Protein AF-A0A970KH69-F1 (afdb_monomer)

Secondary structure (DSSP, 8-state):
---B--HHHHHTS-HHHHHHHHHH----TT-EEEEEEEEETTTTEEEEEEEEEEEEEEE-TTT--EEEGGG--S-GGG-SEEEEEEEEHHHHTT-SS-HHHHHHHHHHHHHH-----EEEEGGG-EE--BHHHHHHHHHHTT-TTT--EEEETTTTEEEESTT-B-SS-HHHHHHHHHHHH-

Sequence (182 aa):
MNKYVSIEEINKLDKQQKENLRTLWNPAKYELIIVPVCKDIEQQIYEHRVYVIQDIIVCDKKNKQYCEISNYQGDISNCGEIIFKTFPVECVRLLDDSDDTCLEFNKKIEADGVVPIQYISKKDCLPLLDISLMIELLCDNKCKSDFSLKYSKEGGVCVLDDNTQYSDSLCASLWEMLKSVL

pLDDT: mean 76.1, std 16.39, range [38.75, 95.25]

Mean predicted aligned error: 10.76 Å

Structure (mmCIF, N/CA/C/O backbone):
data_AF-A0A970KH69-F1
#
_entry.id   AF-A0A970KH69-F1
#
loop_
_atom_site.group_PDB
_atom_site.id
_atom_site.type_symbol
_atom_site.label_atom_id
_atom_site.label_alt_id
_atom_site.label_comp_id
_atom_site.label_asym_id
_atom_site.label_entity_id
_atom_site.label_seq_id
_atom_site.pdbx_PDB_ins_code
_atom_site.Cartn_x
_atom_site.Cartn_y
_atom_site.Cartn_z
_atom_site.occupancy
_atom_site.B_iso_or_equiv
_atom_site.auth_seq_id
_atom_site.auth_comp_id
_atom_site.auth_asym_id
_atom_site.auth_atom_id
_atom_site.pdbx_PDB_model_num
ATOM 1 N N . MET A 1 1 ? 20.594 0.712 -6.072 1.00 52.50 1 MET A N 1
ATOM 2 C CA . MET A 1 1 ? 19.410 0.578 -6.947 1.00 52.50 1 MET A CA 1
ATOM 3 C C . MET A 1 1 ? 18.183 0.730 -6.061 1.00 52.50 1 MET A C 1
ATOM 5 O O . MET A 1 1 ? 18.065 -0.027 -5.103 1.00 52.50 1 MET A O 1
ATOM 9 N N . ASN A 1 2 ? 17.356 1.754 -6.283 1.00 61.38 2 ASN A N 1
ATOM 10 C CA . ASN A 1 2 ? 16.207 2.022 -5.412 1.00 61.38 2 ASN A CA 1
ATOM 11 C C . ASN A 1 2 ? 15.147 0.941 -5.628 1.00 61.38 2 ASN A C 1
ATOM 13 O O . ASN A 1 2 ? 14.647 0.787 -6.739 1.00 61.38 2 ASN A O 1
ATOM 17 N N . LYS A 1 3 ? 14.848 0.178 -4.574 1.00 73.25 3 LYS A N 1
ATOM 18 C CA . LYS A 1 3 ? 13.821 -0.873 -4.607 1.00 73.25 3 LYS A CA 1
ATOM 19 C C . LYS A 1 3 ? 12.405 -0.308 -4.480 1.00 73.25 3 LYS A C 1
ATOM 21 O O . LYS A 1 3 ? 11.481 -0.928 -4.982 1.00 73.25 3 LYS A O 1
ATOM 26 N N . TYR A 1 4 ? 12.279 0.864 -3.855 1.00 81.94 4 TYR A N 1
ATOM 27 C CA . TYR A 1 4 ? 11.013 1.519 -3.545 1.00 81.94 4 TYR A CA 1
ATOM 28 C C . TYR A 1 4 ? 10.966 2.940 -4.107 1.00 81.94 4 TYR A C 1
ATOM 30 O O . TYR A 1 4 ? 12.004 3.609 -4.190 1.00 81.94 4 TYR A O 1
ATOM 38 N N . VAL A 1 5 ? 9.764 3.410 -4.430 1.00 85.50 5 VAL A N 1
ATOM 39 C CA . VAL A 1 5 ? 9.467 4.835 -4.629 1.00 85.50 5 VAL A CA 1
ATOM 40 C C . VAL A 1 5 ? 9.604 5.548 -3.281 1.00 85.50 5 VAL A C 1
ATOM 42 O O . VAL A 1 5 ? 9.206 5.015 -2.244 1.00 85.50 5 VAL A O 1
ATOM 45 N N . SER A 1 6 ? 10.204 6.741 -3.262 1.00 85.62 6 SER A N 1
ATOM 46 C CA . SER A 1 6 ? 10.374 7.472 -2.004 1.00 85.62 6 SER A CA 1
ATOM 47 C C . SER A 1 6 ? 9.022 7.938 -1.452 1.00 85.62 6 SER A C 1
ATOM 49 O O . SER A 1 6 ? 8.093 8.255 -2.195 1.00 85.62 6 SER A O 1
ATOM 51 N N . ILE A 1 7 ? 8.925 8.027 -0.124 1.00 86.56 7 ILE A N 1
ATOM 52 C CA . ILE A 1 7 ? 7.728 8.538 0.560 1.00 86.56 7 ILE A CA 1
ATOM 53 C C . ILE A 1 7 ? 7.391 9.955 0.068 1.00 86.56 7 ILE A C 1
ATOM 55 O O . ILE A 1 7 ? 6.228 10.291 -0.120 1.00 86.56 7 ILE A O 1
ATOM 59 N N . GLU A 1 8 ? 8.412 10.774 -0.190 1.00 86.88 8 GLU A N 1
ATOM 60 C CA . GLU A 1 8 ? 8.255 12.127 -0.727 1.00 86.88 8 GLU A CA 1
ATOM 61 C C . GLU A 1 8 ? 7.580 12.137 -2.103 1.00 86.88 8 GLU A C 1
ATOM 63 O O . GLU A 1 8 ? 6.691 12.952 -2.333 1.00 86.88 8 GLU A O 1
ATOM 68 N N . GLU A 1 9 ? 7.954 11.222 -3.000 1.00 88.06 9 GLU A N 1
ATOM 69 C CA . GLU A 1 9 ? 7.335 11.098 -4.324 1.00 88.06 9 GLU A CA 1
ATOM 70 C C . GLU A 1 9 ? 5.877 10.639 -4.229 1.00 88.06 9 GLU A C 1
ATOM 72 O O . GLU A 1 9 ? 5.006 11.221 -4.874 1.00 88.06 9 GLU A O 1
ATOM 77 N N . ILE A 1 10 ? 5.575 9.669 -3.362 1.00 87.25 10 ILE A N 1
ATOM 78 C CA . ILE A 1 10 ? 4.191 9.229 -3.119 1.00 87.25 10 ILE A CA 1
ATOM 79 C C . ILE A 1 10 ? 3.358 10.369 -2.509 1.00 87.25 10 ILE A C 1
ATOM 81 O O . ILE A 1 10 ? 2.184 10.550 -2.839 1.00 87.25 10 ILE A O 1
ATOM 85 N N . ASN A 1 11 ? 3.961 11.199 -1.659 1.00 86.69 11 ASN A N 1
ATOM 86 C CA . ASN A 1 11 ? 3.280 12.329 -1.034 1.00 86.69 11 ASN A CA 1
ATOM 87 C C . ASN A 1 11 ? 2.947 13.459 -2.008 1.00 86.69 11 ASN A C 1
ATOM 89 O O . ASN A 1 11 ? 1.941 14.140 -1.783 1.00 86.69 11 ASN A O 1
ATOM 93 N N . LYS A 1 12 ? 3.739 13.628 -3.076 1.00 91.75 12 LYS A N 1
ATOM 94 C CA . LYS A 1 12 ? 3.479 14.591 -4.159 1.00 91.75 12 LYS A CA 1
ATOM 95 C C . LYS A 1 12 ? 2.237 14.252 -4.983 1.00 91.75 12 LYS A C 1
ATOM 97 O O . LYS A 1 12 ? 1.744 15.142 -5.670 1.00 91.75 12 LYS A O 1
ATOM 102 N N . LEU A 1 13 ? 1.724 13.019 -4.903 1.00 92.19 13 LEU A N 1
ATOM 103 C CA . LEU A 1 13 ? 0.453 12.669 -5.531 1.00 92.19 13 LEU A CA 1
ATOM 104 C C . LEU A 1 13 ? -0.675 13.563 -5.005 1.00 92.19 13 LEU A C 1
ATOM 106 O O . LEU A 1 13 ? -0.800 13.807 -3.794 1.00 92.19 13 LEU A O 1
ATOM 110 N N . ASP A 1 14 ? -1.530 14.010 -5.917 1.00 93.75 14 ASP A N 1
ATOM 111 C CA . ASP A 1 14 ? -2.729 14.749 -5.553 1.00 93.75 14 ASP A CA 1
ATOM 112 C C . ASP A 1 14 ? -3.791 13.836 -4.907 1.00 93.75 14 ASP A C 1
ATOM 114 O O . ASP A 1 14 ? -3.621 12.623 -4.746 1.00 93.75 14 ASP A O 1
ATOM 118 N N . LYS A 1 15 ? -4.908 14.431 -4.475 1.00 92.56 15 LYS A N 1
ATOM 119 C CA . LYS A 1 15 ? -5.981 13.685 -3.809 1.00 92.56 15 LYS A CA 1
ATOM 120 C C . LYS A 1 15 ? -6.602 12.621 -4.722 1.00 92.56 15 LYS A C 1
ATOM 122 O O . LYS A 1 15 ? -6.895 11.532 -4.241 1.00 92.56 15 LYS A O 1
ATOM 127 N N . GLN A 1 16 ? -6.805 12.923 -6.002 1.00 93.69 16 GLN A N 1
ATOM 128 C CA . GLN A 1 16 ? -7.425 12.000 -6.950 1.00 93.69 16 GLN A CA 1
ATOM 129 C C . GLN A 1 16 ? -6.497 10.820 -7.240 1.00 93.69 16 GLN A C 1
ATOM 131 O O . GLN A 1 16 ? -6.934 9.676 -7.158 1.00 93.69 16 GLN A O 1
ATOM 136 N N . GLN A 1 17 ? -5.215 11.089 -7.478 1.00 93.94 17 GLN A N 1
ATOM 137 C CA . GLN A 1 17 ? -4.198 10.064 -7.706 1.00 93.94 17 GLN A CA 1
ATOM 138 C C . GLN A 1 17 ? -4.047 9.135 -6.497 1.00 93.94 17 GLN A C 1
ATOM 140 O O . GLN A 1 17 ? -3.907 7.925 -6.656 1.00 93.94 17 GLN A O 1
ATOM 145 N N . LYS A 1 18 ? -4.125 9.673 -5.271 1.00 94.56 18 LYS A N 1
ATOM 146 C CA . LYS A 1 18 ? -4.109 8.868 -4.037 1.00 94.56 18 LYS A CA 1
ATOM 147 C C . LYS A 1 18 ? -5.333 7.960 -3.923 1.00 94.56 18 LYS A C 1
ATOM 149 O O . LYS A 1 18 ? -5.184 6.792 -3.574 1.00 94.56 18 LYS A O 1
ATOM 154 N N . GLU A 1 19 ? -6.530 8.462 -4.227 1.00 92.94 19 GLU A N 1
ATOM 155 C CA . GLU A 1 19 ? -7.746 7.633 -4.226 1.00 92.94 19 GLU A CA 1
ATOM 156 C C . GLU A 1 19 ? -7.716 6.563 -5.322 1.00 92.94 19 GLU A C 1
ATOM 158 O O . GLU A 1 19 ? -8.084 5.409 -5.077 1.00 92.94 19 GLU A O 1
ATOM 163 N N . ASN A 1 20 ? -7.221 6.912 -6.510 1.00 92.12 20 ASN A N 1
ATOM 164 C CA . ASN A 1 20 ? -7.042 5.965 -7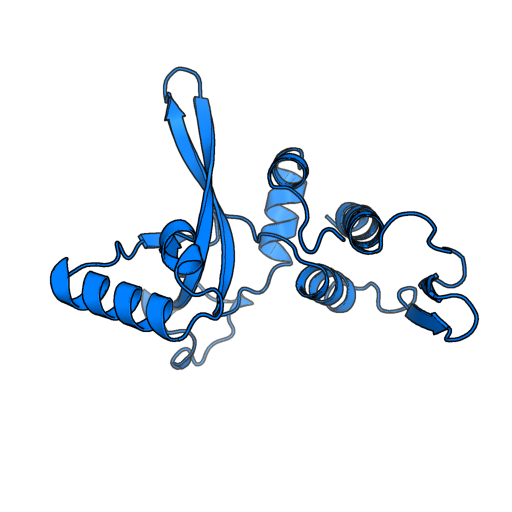.603 1.00 92.12 20 ASN A CA 1
ATOM 165 C C . ASN A 1 20 ? -6.035 4.883 -7.198 1.00 92.12 20 ASN A C 1
ATOM 167 O O . ASN A 1 20 ? -6.367 3.703 -7.268 1.00 92.12 20 ASN A O 1
ATOM 171 N N . LEU A 1 21 ? -4.888 5.248 -6.618 1.00 93.62 21 LEU A N 1
ATOM 172 C CA . LEU A 1 21 ? -3.899 4.286 -6.123 1.00 93.62 21 LEU A CA 1
ATOM 173 C C . LEU A 1 21 ? -4.496 3.318 -5.090 1.00 93.62 21 LEU A C 1
ATOM 175 O O . LEU A 1 21 ? -4.298 2.109 -5.195 1.00 93.62 21 LEU A O 1
ATOM 179 N N . ARG A 1 22 ? -5.285 3.810 -4.125 1.00 92.38 22 ARG A N 1
ATOM 180 C CA . ARG A 1 22 ? -5.982 2.946 -3.149 1.00 92.38 22 ARG A CA 1
ATOM 181 C C . ARG A 1 22 ? -7.010 2.024 -3.790 1.00 92.38 22 ARG A C 1
ATOM 183 O O . ARG A 1 22 ? -7.274 0.948 -3.254 1.00 92.38 22 ARG A O 1
ATOM 190 N N . THR A 1 23 ? -7.632 2.460 -4.878 1.00 89.69 23 THR A N 1
ATOM 191 C CA . THR A 1 23 ? -8.646 1.680 -5.592 1.00 89.69 23 THR A CA 1
ATOM 192 C C . THR A 1 23 ? -8.001 0.554 -6.390 1.00 89.69 23 THR A C 1
ATOM 194 O O . THR A 1 23 ? -8.486 -0.572 -6.328 1.00 89.69 23 THR A O 1
ATOM 197 N N . LEU A 1 24 ? -6.895 0.843 -7.082 1.00 89.12 24 LEU A N 1
ATOM 198 C CA . LEU A 1 24 ? -6.153 -0.133 -7.886 1.00 89.12 24 LEU A CA 1
ATOM 199 C C . LEU A 1 24 ? -5.377 -1.134 -7.017 1.00 89.12 24 LEU A C 1
ATOM 201 O O . LEU A 1 24 ? -5.190 -2.276 -7.419 1.00 89.12 24 LEU A O 1
ATOM 205 N N . TRP A 1 25 ? -4.933 -0.719 -5.828 1.00 91.75 25 TRP A N 1
ATOM 206 C CA . TRP A 1 25 ? -4.146 -1.558 -4.927 1.00 91.75 25 TRP A CA 1
ATOM 207 C C . TRP A 1 25 ? -4.972 -2.653 -4.248 1.00 91.75 25 TRP A C 1
ATOM 209 O O . TRP A 1 25 ? -5.924 -2.379 -3.503 1.00 91.75 25 TRP A O 1
ATOM 219 N N . ASN A 1 26 ? -4.547 -3.897 -4.462 1.00 89.62 26 ASN A N 1
ATOM 220 C CA . ASN A 1 26 ? -5.028 -5.079 -3.766 1.00 89.62 26 ASN A CA 1
ATOM 221 C C . ASN A 1 26 ? -4.030 -5.471 -2.654 1.00 89.62 26 ASN A C 1
ATOM 223 O O . ASN A 1 26 ? -2.973 -6.001 -2.970 1.00 89.62 26 ASN A O 1
ATOM 227 N N . PRO A 1 27 ? -4.317 -5.181 -1.371 1.00 90.75 27 PRO A N 1
ATOM 228 C CA . PRO A 1 27 ? -3.353 -5.359 -0.288 1.00 90.75 27 PRO A CA 1
ATOM 229 C C . PRO A 1 27 ? -3.043 -6.831 0.004 1.00 90.75 27 PRO A C 1
ATOM 231 O O . PRO A 1 27 ? -3.952 -7.666 0.043 1.00 90.75 27 PRO A O 1
ATOM 234 N N . ALA A 1 28 ? -1.785 -7.118 0.333 1.00 87.81 28 ALA A N 1
ATOM 235 C CA . ALA A 1 28 ? -1.310 -8.437 0.749 1.00 87.81 28 ALA A CA 1
ATOM 236 C C . ALA A 1 28 ? -0.582 -8.411 2.107 1.00 87.81 28 ALA A C 1
ATOM 238 O O . ALA A 1 28 ? -0.171 -7.368 2.621 1.00 87.81 28 ALA A O 1
ATOM 239 N N . LYS A 1 29 ? -0.438 -9.589 2.730 1.00 87.69 29 LYS A N 1
ATOM 240 C CA . LYS A 1 29 ? 0.355 -9.727 3.963 1.00 87.69 29 LYS A CA 1
ATOM 241 C C . LYS A 1 29 ? 1.823 -9.407 3.674 1.00 87.69 29 LYS A C 1
ATOM 243 O O . LYS A 1 29 ? 2.335 -9.734 2.610 1.00 87.69 29 LYS A O 1
ATOM 248 N N . TYR A 1 30 ? 2.487 -8.823 4.662 1.00 85.19 30 TYR A N 1
ATOM 249 C CA . TYR A 1 30 ? 3.887 -8.396 4.651 1.00 85.19 30 TYR A CA 1
ATOM 250 C C . TYR A 1 30 ? 4.219 -7.232 3.712 1.00 85.19 30 TYR A C 1
ATOM 252 O O . TYR A 1 30 ? 5.379 -6.831 3.632 1.00 85.19 30 TYR A O 1
ATOM 260 N N . GLU A 1 31 ? 3.219 -6.631 3.067 1.00 89.19 31 GLU A N 1
ATOM 261 C CA . GLU A 1 31 ? 3.416 -5.390 2.326 1.00 89.19 31 GLU A CA 1
ATOM 262 C C . GLU A 1 31 ? 3.686 -4.210 3.261 1.00 89.19 31 GLU A C 1
ATOM 264 O O . GLU A 1 31 ? 3.209 -4.147 4.402 1.00 89.19 31 GLU A O 1
ATOM 269 N N . LEU A 1 32 ? 4.452 -3.252 2.742 1.00 90.44 32 LEU A N 1
ATOM 270 C CA . LEU A 1 32 ? 4.761 -2.004 3.418 1.00 90.44 32 LEU A CA 1
ATOM 271 C C . LEU A 1 32 ? 3.719 -0.946 3.064 1.00 90.44 32 LEU A C 1
ATOM 273 O O . LEU A 1 32 ? 3.398 -0.737 1.896 1.00 90.44 32 LEU A O 1
ATOM 277 N N . ILE A 1 33 ? 3.236 -0.230 4.074 1.00 93.31 33 ILE A N 1
ATOM 278 C CA . ILE A 1 33 ? 2.280 0.865 3.911 1.00 93.31 33 ILE A CA 1
ATOM 279 C C . ILE A 1 33 ? 2.809 2.143 4.541 1.00 93.31 33 ILE A C 1
ATOM 281 O O . ILE A 1 33 ? 3.528 2.117 5.540 1.00 93.31 33 ILE A O 1
ATOM 285 N N . ILE A 1 34 ? 2.406 3.266 3.968 1.00 92.56 34 ILE A N 1
ATOM 286 C CA . ILE A 1 34 ? 2.698 4.613 4.434 1.00 92.56 34 ILE A CA 1
ATOM 287 C C . ILE A 1 34 ? 1.432 5.175 5.067 1.00 92.56 34 ILE A C 1
ATOM 289 O O . ILE A 1 34 ? 0.358 5.164 4.460 1.00 92.56 34 ILE A O 1
ATOM 293 N N . VAL A 1 35 ? 1.574 5.691 6.281 1.00 93.06 35 VAL A N 1
ATOM 294 C CA . VAL A 1 35 ? 0.466 6.200 7.087 1.00 93.06 35 VAL A CA 1
ATOM 295 C C . VAL A 1 35 ? 0.788 7.635 7.504 1.00 93.06 35 VAL A C 1
ATOM 297 O O . VAL A 1 35 ? 1.835 7.858 8.123 1.00 93.06 35 VAL A O 1
ATOM 300 N N . PRO A 1 36 ? -0.065 8.620 7.174 1.00 90.31 36 PRO A N 1
ATOM 301 C CA . PRO A 1 36 ? 0.073 9.980 7.665 1.00 90.31 36 PRO A CA 1
ATOM 302 C C . PRO A 1 36 ? -0.318 10.034 9.148 1.00 90.31 36 PRO A C 1
ATOM 304 O O . PRO A 1 36 ? -1.448 9.751 9.535 1.00 90.31 36 PRO A O 1
ATOM 307 N N . VAL A 1 37 ? 0.628 10.430 9.986 1.00 88.38 37 VAL A N 1
ATOM 308 C CA . VAL A 1 37 ? 0.475 10.638 11.422 1.00 88.38 37 VAL A CA 1
ATOM 309 C C . VAL A 1 37 ? 0.477 12.136 11.683 1.00 88.38 37 VAL A C 1
ATOM 311 O O . VAL A 1 37 ? 1.425 12.843 11.336 1.00 88.38 37 VAL A O 1
ATOM 314 N N . CYS A 1 38 ? -0.601 12.638 12.282 1.00 87.56 38 CYS A N 1
ATOM 315 C CA . CYS A 1 3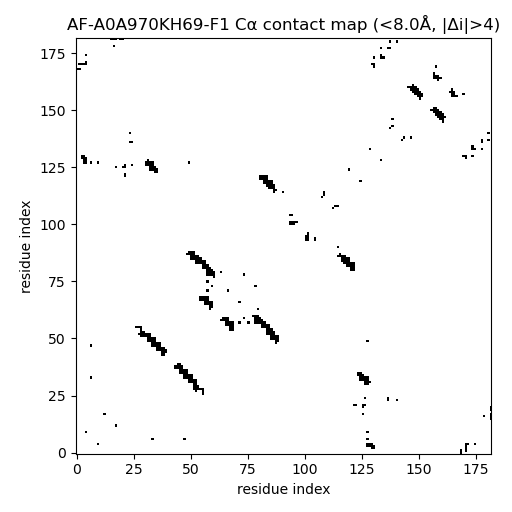8 ? -0.705 14.050 12.624 1.00 87.56 38 CYS A CA 1
ATOM 316 C C . CYS A 1 38 ? 0.371 14.419 13.652 1.00 87.56 38 CYS A C 1
ATOM 318 O O . CYS A 1 38 ? 0.398 13.869 14.753 1.00 87.56 38 CYS A O 1
ATOM 320 N N . LYS A 1 39 ? 1.243 15.361 13.288 1.00 87.69 39 LYS A N 1
ATOM 321 C CA . LYS A 1 39 ? 2.274 15.914 14.171 1.00 87.69 39 LYS A CA 1
ATOM 322 C C . LYS A 1 39 ? 1.805 17.210 14.821 1.00 87.69 39 LYS A C 1
ATOM 324 O O . LYS A 1 39 ? 2.047 17.415 16.004 1.00 87.69 39 LYS A O 1
ATOM 329 N N . ASP A 1 40 ? 1.125 18.053 14.048 1.00 83.94 40 ASP A N 1
ATOM 330 C CA . ASP A 1 40 ? 0.561 19.320 14.506 1.00 83.94 40 ASP A CA 1
ATOM 331 C C . ASP A 1 40 ? -0.810 19.530 13.854 1.00 83.94 40 ASP A C 1
ATOM 333 O O . ASP A 1 40 ? -0.924 19.623 12.629 1.00 83.94 40 ASP A O 1
ATOM 337 N N . ILE A 1 41 ? -1.850 19.572 14.687 1.00 85.56 41 ILE A N 1
ATOM 338 C CA . ILE A 1 41 ? -3.240 19.727 14.245 1.00 85.56 41 ILE A CA 1
ATOM 339 C C . ILE A 1 41 ? -3.495 21.156 13.751 1.00 85.56 41 ILE A C 1
ATOM 341 O O . ILE A 1 41 ? -4.214 21.339 12.769 1.00 85.56 41 ILE A O 1
ATOM 345 N N . GLU A 1 42 ? -2.915 22.165 14.406 1.00 85.94 42 GLU A N 1
ATOM 346 C CA . GLU A 1 42 ? -3.168 23.579 14.106 1.00 85.94 42 GLU A CA 1
ATOM 347 C C . GLU A 1 42 ? -2.565 23.964 12.758 1.00 85.94 42 GLU A C 1
ATOM 349 O O . GLU A 1 42 ? -3.196 24.652 11.955 1.00 85.94 42 GLU A O 1
ATOM 354 N N . GLN A 1 43 ? -1.362 23.463 12.484 1.00 83.94 43 GLN A N 1
ATOM 355 C CA . GLN A 1 43 ? -0.648 23.716 11.232 1.00 83.94 43 GLN A CA 1
ATOM 356 C C . GLN A 1 43 ? -0.950 22.674 10.146 1.00 83.94 43 GLN A C 1
ATOM 358 O O . GLN A 1 43 ? -0.438 22.789 9.034 1.00 83.94 43 GLN A O 1
ATOM 363 N N . GLN A 1 44 ? -1.771 21.661 10.456 1.00 81.50 44 GLN A N 1
ATOM 364 C CA . GLN A 1 44 ? -2.072 20.519 9.583 1.00 81.50 44 GLN A CA 1
ATOM 365 C C . GLN A 1 44 ? -0.805 19.825 9.057 1.00 81.50 44 GLN A C 1
ATOM 367 O O . GLN A 1 44 ? -0.711 19.452 7.885 1.00 81.50 44 GLN A O 1
ATOM 372 N N . ILE A 1 45 ? 0.189 19.655 9.932 1.00 83.88 45 ILE A N 1
ATOM 373 C CA . ILE A 1 45 ? 1.457 19.009 9.593 1.00 83.88 45 ILE A CA 1
ATOM 374 C C . ILE A 1 45 ? 1.348 17.519 9.893 1.00 83.88 45 ILE A C 1
ATOM 376 O O . ILE A 1 45 ? 1.125 17.108 11.035 1.00 83.88 45 ILE A O 1
ATOM 380 N N . TYR A 1 46 ? 1.581 16.711 8.861 1.00 85.69 46 TYR A N 1
ATOM 381 C CA . TYR A 1 46 ? 1.577 15.255 8.939 1.00 85.69 46 TYR A CA 1
ATOM 382 C C . TYR A 1 46 ? 2.977 14.701 8.671 1.00 85.69 46 TYR A C 1
ATOM 384 O O . TYR A 1 46 ? 3.629 15.048 7.685 1.00 85.69 46 TYR A O 1
ATOM 392 N N . GLU A 1 47 ? 3.429 13.812 9.548 1.00 88.62 47 GLU A N 1
ATOM 393 C CA . GLU A 1 47 ? 4.599 12.963 9.338 1.00 88.62 47 GLU A CA 1
ATOM 394 C C . GLU A 1 47 ? 4.145 11.634 8.732 1.00 88.62 47 GLU A C 1
ATOM 396 O O . GLU A 1 47 ? 3.097 11.119 9.094 1.00 88.62 47 GLU A O 1
ATOM 401 N N . HIS A 1 48 ? 4.919 11.052 7.821 1.00 87.75 48 HIS A N 1
ATOM 402 C CA . HIS A 1 48 ? 4.563 9.773 7.207 1.00 87.75 48 HIS A CA 1
ATOM 403 C C . HIS A 1 48 ? 5.400 8.657 7.822 1.00 87.75 48 HIS A C 1
ATOM 405 O O . HIS A 1 48 ? 6.629 8.703 7.773 1.00 87.75 48 HIS A O 1
ATOM 411 N N . ARG A 1 49 ? 4.734 7.654 8.397 1.00 89.06 49 ARG A N 1
ATOM 412 C CA . ARG A 1 49 ? 5.374 6.489 9.021 1.00 89.06 49 ARG A CA 1
ATOM 413 C C . ARG A 1 49 ? 5.108 5.228 8.220 1.00 89.06 49 ARG A C 1
ATOM 415 O O . ARG A 1 49 ? 4.075 5.121 7.561 1.00 89.06 49 ARG A O 1
ATOM 422 N N . VAL A 1 50 ? 6.044 4.283 8.289 1.00 89.38 50 VAL A N 1
ATOM 423 C CA . VAL A 1 50 ? 5.963 3.024 7.543 1.00 89.38 50 VAL A CA 1
ATOM 424 C C . VAL A 1 50 ? 5.607 1.874 8.476 1.00 89.38 50 VAL A C 1
ATOM 426 O O . VAL A 1 50 ? 6.210 1.703 9.539 1.00 89.38 50 VAL A O 1
ATOM 429 N N . TYR A 1 51 ? 4.645 1.070 8.044 1.00 90.25 51 TYR A N 1
ATOM 430 C CA . TYR A 1 51 ? 4.162 -0.106 8.753 1.00 90.25 51 TYR A CA 1
ATOM 431 C C . TYR A 1 51 ? 4.178 -1.326 7.840 1.00 90.25 51 TYR A C 1
ATOM 433 O O . TYR A 1 51 ? 4.106 -1.189 6.622 1.00 90.25 51 TYR A O 1
ATOM 441 N N . VAL A 1 52 ? 4.238 -2.512 8.438 1.00 89.19 52 VAL A N 1
ATOM 442 C CA . VAL A 1 52 ? 4.090 -3.799 7.750 1.00 89.19 52 VAL A CA 1
ATOM 443 C C . VAL A 1 52 ? 2.705 -4.360 8.030 1.00 89.19 52 VAL A C 1
ATOM 445 O O . VAL A 1 52 ? 2.273 -4.376 9.187 1.00 89.19 52 VAL A O 1
ATOM 448 N N . ILE A 1 53 ? 2.015 -4.838 6.997 1.00 89.81 53 ILE A N 1
ATOM 449 C CA . ILE A 1 53 ? 0.741 -5.548 7.144 1.00 89.81 53 ILE A CA 1
ATOM 450 C C . ILE A 1 53 ? 1.010 -6.947 7.709 1.00 89.81 53 ILE A C 1
ATOM 452 O O . ILE A 1 53 ? 1.589 -7.795 7.041 1.00 89.81 53 ILE A O 1
ATOM 456 N N . GLN A 1 54 ? 0.557 -7.222 8.928 1.00 88.06 54 GLN A N 1
ATOM 457 C CA . GLN A 1 54 ? 0.589 -8.566 9.511 1.00 88.06 54 GLN A CA 1
ATOM 458 C C . GLN A 1 54 ? -0.619 -9.387 9.058 1.00 88.06 54 GLN A C 1
ATOM 460 O O . GLN A 1 54 ? -0.501 -10.560 8.703 1.00 88.06 54 GLN A O 1
ATOM 465 N N . ASP A 1 55 ? -1.800 -8.774 9.121 1.00 89.56 55 ASP A N 1
ATOM 466 C CA . ASP A 1 55 ? -3.044 -9.409 8.715 1.00 89.56 55 ASP A CA 1
ATOM 467 C C . ASP A 1 55 ? -4.030 -8.403 8.133 1.00 89.56 55 ASP A C 1
ATOM 469 O O . ASP A 1 55 ? -3.960 -7.202 8.408 1.00 89.56 55 ASP A O 1
ATOM 473 N N . ILE A 1 56 ? -4.967 -8.919 7.349 1.00 91.69 56 ILE A N 1
ATOM 474 C CA . ILE A 1 56 ? -6.012 -8.143 6.697 1.00 91.69 56 ILE A CA 1
ATOM 475 C C . ILE A 1 56 ? -7.344 -8.603 7.271 1.00 91.69 56 ILE A C 1
ATOM 477 O O . ILE A 1 56 ? -7.703 -9.778 7.203 1.00 91.69 56 ILE A O 1
ATOM 481 N N . ILE A 1 57 ? -8.074 -7.656 7.842 1.00 91.38 57 ILE A N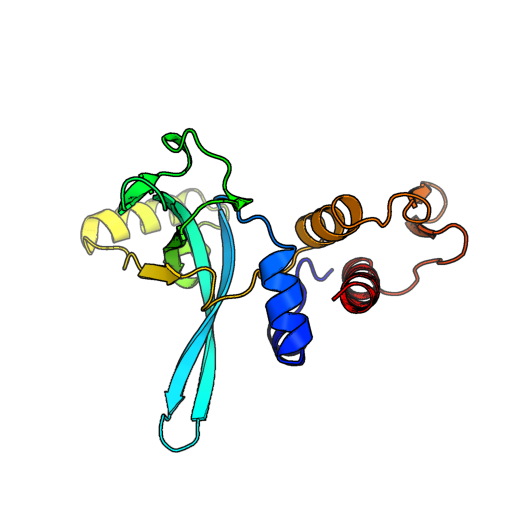 1
ATOM 482 C CA . ILE A 1 57 ? -9.376 -7.861 8.456 1.00 91.38 57 ILE A CA 1
ATOM 483 C C . ILE A 1 57 ? -10.411 -7.201 7.558 1.00 91.38 57 ILE A C 1
ATOM 485 O O . ILE A 1 57 ? -10.316 -6.020 7.222 1.00 91.38 57 ILE A O 1
ATOM 489 N N . VAL A 1 58 ? -11.412 -7.978 7.175 1.00 90.00 58 VAL A N 1
ATOM 490 C CA . VAL A 1 58 ? -12.457 -7.571 6.247 1.00 90.00 58 VAL A CA 1
ATOM 491 C C . VAL A 1 58 ? -13.785 -7.517 6.989 1.00 90.00 58 VAL A C 1
ATOM 493 O O . VAL A 1 58 ? -14.162 -8.460 7.687 1.00 90.00 58 VAL A O 1
ATOM 496 N N . CYS A 1 59 ? -14.506 -6.408 6.833 1.00 85.94 59 CYS A N 1
ATOM 497 C CA . CYS A 1 59 ? -15.878 -6.268 7.305 1.00 85.94 59 CYS A CA 1
ATOM 498 C C . CYS A 1 59 ? -16.851 -6.706 6.208 1.00 85.94 59 CYS A C 1
ATOM 500 O O . CYS A 1 59 ? -16.927 -6.082 5.145 1.00 85.94 59 CYS A O 1
ATOM 502 N N . ASP A 1 60 ? -17.625 -7.759 6.455 1.00 78.75 60 ASP A N 1
ATOM 503 C CA . ASP A 1 60 ? -18.696 -8.181 5.553 1.00 78.75 60 ASP A CA 1
ATOM 504 C C . ASP A 1 60 ? -19.843 -7.157 5.581 1.00 78.75 60 ASP A C 1
ATOM 506 O O . ASP A 1 60 ? -20.446 -6.917 6.628 1.00 78.75 60 ASP A O 1
ATOM 510 N N . LYS A 1 61 ? -20.208 -6.579 4.426 1.00 75.44 61 LYS A N 1
ATOM 511 C CA . LYS A 1 61 ? -21.342 -5.639 4.328 1.00 75.44 61 LYS A CA 1
ATOM 512 C C . LYS A 1 61 ? -22.671 -6.260 4.758 1.00 75.44 61 LYS A C 1
ATOM 514 O O . LYS A 1 61 ? -23.517 -5.551 5.301 1.00 75.44 61 LYS A O 1
ATOM 519 N N . LYS A 1 62 ? -22.883 -7.547 4.471 1.00 75.06 62 LYS A N 1
ATOM 520 C CA . LYS A 1 62 ? -24.159 -8.239 4.704 1.00 75.06 62 LYS A CA 1
ATOM 521 C C . LYS A 1 62 ? -24.342 -8.562 6.178 1.00 75.06 62 LYS A C 1
ATOM 523 O O . LYS A 1 62 ? -25.395 -8.279 6.739 1.00 75.06 62 LYS A O 1
ATOM 528 N N . ASN A 1 63 ? -23.299 -9.109 6.796 1.00 72.81 63 ASN A N 1
ATOM 529 C CA . ASN A 1 63 ? -23.349 -9.586 8.175 1.00 72.81 63 ASN A CA 1
ATOM 530 C C . ASN A 1 63 ? -22.812 -8.568 9.195 1.00 72.81 63 ASN A C 1
ATOM 532 O O . ASN A 1 63 ? -23.000 -8.765 10.392 1.00 72.81 63 ASN A O 1
ATOM 536 N N . LYS A 1 64 ? -22.170 -7.480 8.738 1.00 77.44 64 LYS A N 1
ATOM 537 C CA . LYS A 1 64 ? -21.484 -6.465 9.564 1.00 77.44 64 LYS A CA 1
ATOM 538 C C . LYS A 1 64 ? -20.500 -7.077 10.567 1.00 77.44 64 LYS A C 1
ATOM 540 O O . LYS A 1 64 ? -20.335 -6.571 11.674 1.00 77.44 64 LYS A O 1
ATOM 545 N N . GLN A 1 65 ? -19.878 -8.188 10.184 1.00 80.75 65 GLN A N 1
ATOM 546 C CA . GLN A 1 65 ? -18.907 -8.907 10.999 1.00 80.75 65 GLN A CA 1
ATOM 547 C C . GLN A 1 65 ? -17.514 -8.746 10.409 1.00 80.75 65 GLN A C 1
ATOM 549 O O . GLN A 1 65 ? -17.339 -8.774 9.190 1.00 80.75 65 GLN A O 1
ATOM 554 N N . TYR A 1 66 ? -16.541 -8.593 11.301 1.00 83.38 66 TYR A N 1
ATOM 555 C CA . TYR A 1 66 ? -15.128 -8.575 10.961 1.00 83.38 66 TYR A CA 1
ATOM 556 C C . TYR A 1 66 ? -14.582 -9.995 10.998 1.00 83.38 66 TYR A C 1
ATOM 558 O O . TYR A 1 66 ? -14.809 -10.730 11.959 1.00 83.38 66 TYR A O 1
ATOM 566 N N . CYS A 1 67 ? -13.840 -10.367 9.966 1.00 80.88 67 CYS A N 1
ATOM 567 C CA . CYS A 1 67 ? -13.115 -11.627 9.916 1.00 80.88 67 CYS A CA 1
ATOM 568 C C . CYS A 1 67 ? -11.762 -11.422 9.238 1.00 80.88 67 CYS A C 1
ATOM 570 O O . CYS A 1 67 ? -11.577 -10.481 8.466 1.00 80.88 67 CYS A O 1
ATOM 572 N N . GLU A 1 68 ? -10.804 -12.290 9.547 1.00 83.12 68 GLU A N 1
ATOM 573 C CA . GLU A 1 68 ? -9.551 -12.349 8.795 1.00 83.12 68 GLU A CA 1
ATOM 574 C C . GLU A 1 68 ? -9.840 -12.705 7.334 1.00 83.12 68 GLU A C 1
ATOM 576 O O . GLU A 1 68 ? -10.737 -13.501 7.047 1.00 83.12 68 GLU A O 1
ATOM 581 N N . ILE A 1 69 ? -9.058 -12.146 6.411 1.00 82.00 69 ILE A N 1
ATOM 582 C CA . ILE A 1 69 ? -9.203 -12.363 4.966 1.00 82.00 69 ILE A CA 1
ATOM 583 C C . ILE A 1 69 ? -9.181 -13.851 4.585 1.00 82.00 69 ILE A C 1
ATOM 585 O O . ILE A 1 69 ? -9.892 -14.262 3.676 1.00 82.00 69 ILE A O 1
ATOM 589 N N . SER A 1 70 ? -8.430 -14.671 5.327 1.00 79.75 70 SER A N 1
ATOM 590 C CA . SER A 1 70 ? -8.362 -16.133 5.185 1.00 79.75 70 SER A CA 1
ATOM 591 C C . SER A 1 70 ? -9.708 -16.831 5.411 1.00 79.75 70 SER A C 1
ATOM 593 O O . SER A 1 70 ? -9.955 -17.891 4.843 1.00 79.75 70 SER A O 1
ATOM 595 N N . ASN A 1 71 ? -10.576 -16.236 6.230 1.00 78.69 71 ASN A N 1
ATOM 596 C CA . ASN A 1 71 ? -11.890 -16.758 6.596 1.00 78.69 71 ASN A CA 1
ATOM 597 C C . ASN A 1 71 ? -13.031 -16.078 5.823 1.00 78.69 71 ASN A C 1
ATOM 599 O O . ASN A 1 71 ? -14.194 -16.461 5.971 1.00 78.69 71 ASN A O 1
ATOM 603 N N . TYR A 1 72 ? -12.724 -15.067 5.009 1.00 79.12 72 TYR A N 1
ATOM 604 C CA . TYR A 1 72 ? -13.721 -14.331 4.248 1.00 79.12 72 TYR A CA 1
ATOM 605 C C . TYR A 1 72 ? -14.080 -15.089 2.963 1.00 79.12 72 TYR A C 1
ATOM 607 O O . TYR A 1 72 ? -13.253 -15.289 2.081 1.00 79.12 72 TYR A O 1
ATOM 615 N N . GLN A 1 73 ? -15.342 -15.506 2.853 1.00 76.94 73 GLN A N 1
ATOM 616 C CA . GLN A 1 73 ? -15.850 -16.269 1.702 1.00 76.94 73 GLN A CA 1
ATOM 617 C C . GLN A 1 73 ? -16.428 -15.382 0.583 1.00 76.94 73 GLN A C 1
ATOM 619 O O . GLN A 1 73 ? -16.953 -15.892 -0.406 1.00 76.94 73 GLN A O 1
ATOM 624 N N . GLY A 1 74 ? -16.398 -14.058 0.754 1.00 73.25 74 GLY A N 1
ATOM 625 C CA . GLY A 1 74 ? -16.910 -13.099 -0.220 1.00 73.25 74 GLY A CA 1
ATOM 626 C C . GLY A 1 74 ? -15.825 -12.536 -1.136 1.00 73.25 74 GLY A C 1
ATOM 627 O O . GLY A 1 74 ? -14.633 -12.725 -0.924 1.00 73.25 74 GLY A O 1
ATOM 628 N N . ASP A 1 75 ? -16.253 -11.768 -2.134 1.00 74.19 75 ASP A N 1
ATOM 629 C CA . ASP A 1 75 ? -15.344 -10.946 -2.931 1.00 74.19 75 ASP A CA 1
ATOM 630 C C . ASP A 1 75 ? -14.899 -9.720 -2.112 1.00 74.19 75 ASP A C 1
ATOM 632 O O . ASP A 1 75 ? -15.737 -8.996 -1.550 1.00 74.19 75 ASP A O 1
ATOM 636 N N . ILE A 1 76 ? -13.585 -9.504 -2.010 1.00 72.25 76 ILE A N 1
ATOM 637 C CA . ILE A 1 76 ? -12.974 -8.381 -1.285 1.00 72.25 76 ILE A CA 1
ATOM 638 C C . ILE A 1 76 ? -13.430 -7.057 -1.899 1.00 72.25 76 ILE A C 1
ATOM 640 O O . ILE A 1 76 ? -13.700 -6.108 -1.163 1.00 72.25 76 ILE A O 1
ATOM 644 N N . SER A 1 77 ? -13.641 -6.995 -3.216 1.00 69.38 77 SER A N 1
ATOM 645 C CA . SER A 1 77 ? -14.163 -5.800 -3.892 1.00 69.38 77 SER A CA 1
ATOM 646 C C . SER A 1 77 ? -15.547 -5.384 -3.376 1.00 69.38 77 SER A C 1
ATOM 648 O O . SER A 1 77 ? -15.922 -4.215 -3.455 1.00 69.38 77 SER A O 1
ATOM 650 N N . ASN A 1 78 ? -16.302 -6.318 -2.790 1.00 71.38 78 ASN A N 1
ATOM 651 C CA . ASN A 1 78 ? -17.633 -6.072 -2.244 1.00 71.38 78 ASN A CA 1
ATOM 652 C C . ASN A 1 78 ? -17.673 -5.891 -0.723 1.00 71.38 78 ASN A C 1
ATOM 654 O O . ASN A 1 78 ? -18.753 -5.619 -0.187 1.00 71.38 78 ASN A O 1
ATOM 658 N N . CYS A 1 79 ? -16.540 -5.952 -0.024 1.00 76.69 79 CYS A N 1
ATOM 659 C CA . CYS A 1 79 ? -16.513 -5.766 1.424 1.00 76.69 79 CYS A CA 1
ATOM 660 C C . CYS A 1 79 ? -16.844 -4.325 1.863 1.00 76.69 79 CYS A C 1
ATOM 662 O O . CYS A 1 79 ? -16.862 -3.386 1.062 1.00 76.69 79 CYS A O 1
ATOM 664 N N . GLY A 1 80 ? -17.206 -4.161 3.137 1.00 82.31 80 GLY A N 1
ATOM 665 C CA . GLY A 1 80 ? -17.584 -2.889 3.758 1.00 82.31 80 GLY A CA 1
ATOM 666 C C . GLY A 1 80 ? -16.382 -2.010 4.024 1.00 82.31 80 GLY A C 1
ATOM 667 O O . GLY A 1 80 ? -16.322 -0.861 3.587 1.00 82.31 80 GLY A O 1
ATOM 668 N N . GLU A 1 81 ? -15.430 -2.588 4.739 1.00 88.00 81 GLU A N 1
ATOM 669 C CA . GLU A 1 81 ? -14.213 -1.939 5.184 1.00 88.00 81 GLU A CA 1
ATOM 670 C C . GLU A 1 81 ? -13.083 -2.965 5.228 1.00 88.00 81 GLU A C 1
ATOM 672 O O . GLU A 1 81 ? -13.315 -4.140 5.523 1.00 88.00 81 GLU A O 1
ATOM 677 N N . ILE A 1 82 ? -11.873 -2.496 4.933 1.00 91.25 82 ILE A N 1
ATOM 678 C CA . ILE A 1 82 ? -10.637 -3.261 5.052 1.00 91.25 82 ILE A CA 1
ATOM 679 C C . ILE A 1 82 ? -9.783 -2.566 6.105 1.00 91.25 82 ILE A C 1
ATOM 681 O O . ILE A 1 82 ? -9.481 -1.376 5.976 1.00 91.25 82 ILE A O 1
ATOM 685 N N . ILE A 1 83 ? -9.400 -3.320 7.128 1.00 93.44 83 ILE A N 1
ATOM 686 C CA . ILE A 1 83 ? -8.548 -2.879 8.227 1.00 93.44 83 ILE A CA 1
ATOM 687 C C . ILE A 1 83 ? -7.307 -3.761 8.239 1.00 93.44 83 ILE A C 1
ATOM 689 O O . ILE A 1 83 ? -7.393 -4.984 8.162 1.00 93.44 83 ILE A O 1
ATOM 693 N N . PHE A 1 84 ? -6.145 -3.148 8.372 1.00 94.06 84 PHE A N 1
ATOM 694 C CA . PHE A 1 84 ? -4.877 -3.841 8.492 1.00 94.06 84 PHE A CA 1
ATOM 695 C C . PHE A 1 84 ? -4.485 -3.949 9.952 1.00 94.06 84 PHE A C 1
ATOM 697 O O . PHE A 1 84 ? -4.463 -2.947 10.662 1.00 94.06 84 PHE A O 1
ATOM 704 N N . LYS A 1 85 ? -4.136 -5.156 10.385 1.00 91.38 85 LYS A N 1
ATOM 705 C CA . LYS A 1 85 ? -3.371 -5.378 11.608 1.00 91.38 85 LYS A CA 1
ATOM 706 C C . LYS A 1 85 ? -1.903 -5.177 11.255 1.00 91.38 85 LYS A C 1
ATOM 708 O O . LYS A 1 85 ? -1.393 -5.906 10.407 1.00 91.38 85 LYS A O 1
ATOM 713 N N . THR A 1 86 ? -1.233 -4.206 11.860 1.00 89.94 86 THR A N 1
ATOM 714 C CA . THR A 1 86 ? 0.104 -3.779 11.430 1.00 89.94 86 THR A CA 1
ATOM 715 C C . THR A 1 86 ? 1.106 -3.673 12.567 1.00 89.94 86 THR A C 1
ATOM 717 O O . THR A 1 86 ? 0.743 -3.572 13.744 1.00 89.94 86 THR A O 1
ATOM 720 N N . PHE A 1 87 ? 2.382 -3.661 12.178 1.00 86.12 87 PHE A N 1
ATOM 721 C CA . PHE A 1 87 ? 3.517 -3.381 13.049 1.00 86.12 87 PHE A CA 1
ATOM 722 C C . PHE A 1 87 ? 4.400 -2.274 12.461 1.00 86.12 87 PHE A C 1
ATOM 724 O O . PHE A 1 87 ? 4.571 -2.229 11.240 1.00 86.12 87 PHE A O 1
ATOM 731 N N . PRO A 1 88 ? 4.979 -1.380 13.282 1.00 85.44 88 PRO A N 1
ATOM 732 C CA . PRO A 1 88 ? 5.936 -0.387 12.797 1.00 85.44 88 PRO A CA 1
ATOM 733 C C . PRO A 1 88 ? 7.172 -1.045 12.162 1.00 85.44 88 PRO A C 1
ATOM 735 O O . PRO A 1 88 ? 7.724 -1.994 12.719 1.00 85.44 88 PRO A O 1
ATOM 738 N N . VAL A 1 89 ? 7.667 -0.514 11.037 1.00 76.00 89 VAL A N 1
ATOM 739 C CA . VAL A 1 89 ? 8.888 -1.034 10.375 1.00 76.00 89 VAL A CA 1
ATOM 740 C C . VAL A 1 89 ? 10.138 -0.896 11.245 1.00 76.00 89 VAL A C 1
ATOM 742 O O . VAL A 1 89 ? 11.079 -1.672 11.108 1.00 76.00 89 VAL A O 1
ATOM 745 N N . GLU A 1 90 ? 10.161 0.055 12.175 1.00 67.38 90 GLU A N 1
ATOM 746 C CA . GLU A 1 90 ? 11.238 0.198 13.165 1.00 67.38 90 GLU A CA 1
ATOM 747 C C . GLU A 1 90 ? 11.418 -1.072 14.011 1.00 67.38 90 GLU A C 1
ATOM 749 O O . GLU A 1 90 ? 12.526 -1.364 14.451 1.00 67.38 90 GLU A O 1
ATOM 754 N N . CYS A 1 91 ? 10.358 -1.872 14.166 1.00 52.88 91 CYS A N 1
ATOM 755 C CA . CYS A 1 91 ? 10.427 -3.200 14.767 1.00 52.88 91 CYS A CA 1
ATOM 756 C C . CYS A 1 91 ? 10.992 -4.254 13.791 1.00 52.88 91 CYS A C 1
ATOM 758 O O . CYS A 1 91 ? 11.624 -5.206 14.221 1.00 52.88 91 CYS A O 1
ATOM 760 N N . VAL A 1 92 ? 10.812 -4.079 12.480 1.00 49.69 92 VAL A N 1
ATOM 761 C CA . VAL A 1 92 ? 11.217 -5.022 11.416 1.00 49.69 92 VAL A CA 1
ATOM 762 C C . VAL A 1 92 ? 12.683 -4.860 10.999 1.00 49.69 92 VAL A C 1
ATOM 764 O O . VAL A 1 92 ? 13.307 -5.840 10.615 1.00 49.69 92 VAL A O 1
ATOM 767 N N . ARG A 1 93 ? 13.296 -3.676 11.159 1.00 43.91 93 ARG A N 1
ATOM 768 C CA . ARG A 1 93 ? 14.754 -3.474 10.954 1.00 43.91 93 ARG A CA 1
ATOM 769 C C . ARG A 1 93 ? 15.648 -4.292 11.902 1.00 43.91 93 ARG A C 1
ATOM 771 O O . ARG A 1 93 ? 16.862 -4.285 11.746 1.00 43.91 93 ARG A O 1
ATOM 778 N N . LEU A 1 94 ? 15.058 -4.984 12.875 1.00 42.62 94 LEU A N 1
ATOM 779 C CA . LEU A 1 94 ? 15.734 -5.941 13.753 1.00 42.62 94 LEU A CA 1
ATOM 780 C C . LEU A 1 94 ? 15.802 -7.361 13.149 1.00 42.62 94 LEU A C 1
ATOM 782 O O . LEU A 1 94 ? 16.297 -8.269 13.808 1.00 42.62 94 LEU A O 1
ATOM 786 N N . LEU A 1 95 ? 15.315 -7.552 11.914 1.00 41.41 95 LEU A N 1
ATOM 787 C CA . LEU A 1 95 ? 15.227 -8.843 11.219 1.00 41.41 95 LEU A CA 1
ATOM 788 C C . LEU A 1 95 ? 16.232 -9.006 10.060 1.00 41.41 95 LEU A C 1
ATOM 790 O O . LEU A 1 95 ? 16.135 -9.988 9.331 1.00 41.41 95 LEU A O 1
ATOM 794 N N . ASP A 1 96 ? 17.177 -8.076 9.864 1.00 38.75 96 ASP A N 1
ATOM 795 C CA . ASP A 1 96 ? 18.250 -8.265 8.875 1.00 38.75 96 ASP A CA 1
ATOM 796 C C . ASP A 1 96 ? 19.248 -9.340 9.368 1.00 38.75 96 ASP A C 1
ATOM 798 O O . ASP A 1 96 ? 19.821 -9.218 10.454 1.00 38.75 96 ASP A O 1
ATOM 802 N N . ASP A 1 97 ? 19.409 -10.377 8.534 1.00 42.12 97 ASP A N 1
ATOM 803 C CA . ASP A 1 97 ? 20.174 -11.640 8.610 1.00 42.12 97 ASP A CA 1
ATOM 804 C C . ASP A 1 97 ? 21.484 -11.664 9.433 1.00 42.12 97 ASP A C 1
ATOM 806 O O . ASP A 1 97 ? 22.581 -11.917 8.927 1.00 42.12 97 ASP A O 1
ATOM 810 N N . SER A 1 98 ? 21.377 -11.496 10.743 1.00 45.88 98 SER A N 1
ATOM 811 C CA . SER A 1 98 ? 22.309 -12.094 11.693 1.00 45.88 98 SER A CA 1
ATOM 812 C C . SER A 1 98 ? 21.490 -12.987 12.622 1.00 45.88 98 SER A C 1
ATOM 814 O O . SER A 1 98 ? 20.513 -12.527 13.220 1.00 45.88 98 SER A O 1
ATOM 816 N N . ASP A 1 99 ? 21.858 -14.270 12.714 1.00 46.91 99 ASP A N 1
ATOM 817 C CA . ASP A 1 99 ? 21.178 -15.258 13.570 1.00 46.91 99 ASP A CA 1
ATOM 818 C C . ASP A 1 99 ? 21.074 -14.774 15.032 1.00 46.91 99 ASP A C 1
ATOM 820 O O . ASP A 1 99 ? 20.112 -15.096 15.730 1.00 46.91 99 ASP A O 1
ATOM 824 N N . ASP A 1 100 ? 22.003 -13.920 15.476 1.00 49.19 100 ASP A N 1
ATOM 825 C CA . ASP A 1 100 ? 21.997 -13.319 16.811 1.00 49.19 100 ASP A CA 1
ATOM 826 C C . ASP A 1 100 ? 20.956 -12.187 16.976 1.00 49.19 100 ASP A C 1
ATOM 828 O O . ASP A 1 100 ? 20.400 -12.023 18.064 1.00 49.19 100 ASP A O 1
ATOM 832 N N . THR A 1 101 ? 20.605 -11.438 15.920 1.00 44.38 101 THR A N 1
ATOM 833 C CA . THR A 1 101 ? 19.687 -10.277 16.017 1.00 44.38 101 THR A CA 1
ATOM 834 C C . THR A 1 101 ? 18.213 -10.689 16.033 1.00 44.38 101 THR A C 1
ATOM 836 O O . THR A 1 101 ? 17.409 -10.116 16.773 1.00 44.38 101 THR A O 1
ATOM 839 N N . CYS A 1 102 ? 17.851 -11.734 15.281 1.00 44.53 102 CYS A N 1
ATOM 840 C CA . CYS A 1 102 ? 16.502 -12.316 15.296 1.00 44.53 102 CYS A CA 1
ATOM 841 C C . CYS A 1 102 ? 16.158 -12.910 16.672 1.00 44.53 102 CYS A C 1
ATOM 843 O O . CYS A 1 102 ? 15.022 -12.807 17.146 1.00 44.53 102 CYS A O 1
ATOM 845 N N . LEU A 1 103 ? 17.154 -13.492 17.348 1.00 47.19 103 LEU A N 1
ATOM 846 C CA . LEU A 1 103 ? 17.030 -13.976 18.722 1.00 47.19 103 LEU A CA 1
ATOM 847 C C . LEU A 1 103 ? 16.845 -12.830 19.723 1.00 47.19 103 LEU A C 1
ATOM 849 O O . LEU A 1 103 ? 16.086 -12.989 20.676 1.00 47.19 103 LEU A O 1
ATOM 853 N N . GLU A 1 104 ? 17.479 -11.674 19.516 1.00 47.94 104 GLU A N 1
ATOM 854 C CA . GLU A 1 104 ? 17.272 -10.490 20.360 1.00 47.94 104 GLU A CA 1
ATOM 855 C C . GLU A 1 104 ? 15.912 -9.819 20.137 1.00 47.94 104 GLU A C 1
ATOM 857 O O . GLU A 1 104 ? 15.294 -9.393 21.112 1.00 47.94 104 GLU A O 1
ATOM 862 N N . PHE A 1 105 ? 15.390 -9.774 18.906 1.00 46.38 105 PHE A N 1
ATOM 863 C CA . PHE A 1 105 ? 14.035 -9.274 18.639 1.00 46.38 105 PHE A CA 1
ATOM 864 C C . PHE A 1 105 ? 12.970 -10.151 19.300 1.00 46.38 105 PHE A C 1
ATOM 866 O O . PHE A 1 105 ? 12.106 -9.635 20.007 1.00 46.38 105 PHE A O 1
ATOM 873 N N . ASN A 1 106 ? 13.081 -11.475 19.163 1.00 50.09 106 ASN A N 1
ATOM 874 C CA . ASN A 1 106 ? 12.191 -12.413 19.847 1.00 50.09 106 ASN A CA 1
ATOM 875 C C . ASN A 1 106 ? 12.335 -12.316 21.371 1.00 50.09 106 ASN A C 1
ATOM 877 O O . ASN A 1 106 ? 11.327 -12.202 22.060 1.00 50.09 106 ASN A O 1
ATOM 881 N N . LYS A 1 107 ? 13.562 -12.226 21.906 1.00 48.97 107 LYS A N 1
ATOM 882 C CA . LYS A 1 107 ? 13.787 -12.001 23.345 1.00 48.97 107 LYS A CA 1
ATOM 883 C C . LYS A 1 107 ? 13.235 -10.665 23.833 1.00 48.97 107 LYS A C 1
ATOM 885 O O . LYS A 1 107 ? 12.789 -10.597 24.968 1.00 48.97 107 LYS A O 1
ATOM 890 N N . LYS A 1 108 ? 13.248 -9.606 23.019 1.00 49.25 108 LYS A N 1
ATOM 891 C CA . LYS A 1 108 ? 12.696 -8.294 23.388 1.00 49.25 108 LYS A CA 1
ATOM 892 C C . LYS A 1 108 ? 11.171 -8.264 23.299 1.00 49.25 108 LYS A C 1
ATOM 894 O O . LYS A 1 108 ? 10.539 -7.659 24.153 1.00 49.25 108 LYS A O 1
ATOM 899 N N . ILE A 1 109 ? 10.571 -8.973 22.343 1.00 52.69 109 ILE A N 1
ATOM 900 C CA . ILE A 1 109 ? 9.123 -9.239 22.315 1.00 52.69 109 ILE A CA 1
ATOM 901 C C . ILE A 1 109 ? 8.703 -10.043 23.551 1.00 52.69 109 ILE A C 1
ATOM 903 O O . ILE A 1 109 ? 7.704 -9.713 24.188 1.00 52.69 109 ILE A O 1
ATOM 907 N N . GLU A 1 110 ? 9.479 -11.064 23.913 1.00 52.03 110 GLU A N 1
ATOM 908 C CA . GLU A 1 110 ? 9.245 -11.899 25.094 1.00 52.03 110 GLU A CA 1
ATOM 909 C C . GLU A 1 110 ? 9.527 -11.159 26.417 1.00 52.03 110 GLU A C 1
ATOM 911 O O . GLU A 1 110 ? 8.893 -11.470 27.424 1.00 52.03 110 GLU A O 1
ATOM 916 N N . ALA A 1 111 ? 10.425 -10.165 26.425 1.00 54.19 111 ALA A N 1
ATOM 917 C CA . ALA A 1 111 ? 10.802 -9.395 27.616 1.00 54.19 111 ALA A CA 1
ATOM 918 C C . ALA A 1 111 ? 9.954 -8.128 27.859 1.00 54.19 111 ALA A C 1
ATOM 920 O O . ALA A 1 111 ? 9.636 -7.852 29.013 1.00 54.19 111 ALA A O 1
ATOM 921 N N . ASP A 1 112 ? 9.569 -7.380 26.812 1.00 53.19 112 ASP A N 1
ATOM 922 C CA . ASP A 1 112 ? 8.764 -6.139 26.907 1.00 53.19 112 ASP A CA 1
ATOM 923 C C . ASP A 1 112 ? 7.258 -6.365 26.633 1.00 53.19 112 ASP A C 1
ATOM 925 O O . ASP A 1 112 ? 6.431 -5.477 26.846 1.00 53.19 112 ASP A O 1
ATOM 929 N N . GLY A 1 113 ? 6.868 -7.561 26.185 1.00 48.06 113 GLY A N 1
ATOM 930 C CA . GLY A 1 113 ? 5.498 -8.073 26.255 1.00 48.06 113 GLY A CA 1
ATOM 931 C C . GLY A 1 113 ? 4.471 -7.552 25.242 1.00 48.06 113 GLY A C 1
ATOM 932 O O . GLY A 1 113 ? 3.420 -8.178 25.125 1.00 48.06 113 GLY A O 1
ATOM 933 N N . VAL A 1 114 ? 4.701 -6.471 24.484 1.00 55.47 114 VAL A N 1
ATOM 934 C CA . VAL A 1 114 ? 3.739 -6.015 23.454 1.00 55.47 114 VAL A CA 1
ATOM 935 C C . VAL A 1 114 ? 4.451 -5.308 22.292 1.00 55.47 114 VAL A C 1
ATOM 937 O O . VAL A 1 114 ? 4.851 -4.153 22.417 1.00 55.47 114 VAL A O 1
ATOM 940 N N . VAL A 1 115 ? 4.534 -5.941 21.113 1.00 59.38 115 VAL A N 1
ATOM 941 C CA . VAL A 1 115 ? 4.701 -5.165 19.868 1.00 59.38 115 VAL A CA 1
ATOM 942 C C . VAL A 1 115 ? 3.413 -4.357 19.694 1.00 59.38 115 VAL A C 1
ATOM 944 O O . VAL A 1 115 ? 2.340 -4.969 19.714 1.00 59.38 115 VAL A O 1
ATOM 947 N N . PRO A 1 116 ? 3.458 -3.019 19.554 1.00 69.50 116 PRO A N 1
ATOM 948 C CA . PRO A 1 116 ? 2.246 -2.219 19.453 1.00 69.50 116 PRO A CA 1
ATOM 949 C C . PRO A 1 116 ? 1.530 -2.553 18.143 1.00 69.50 116 PRO A C 1
ATOM 951 O O . PRO A 1 116 ? 1.866 -2.031 17.081 1.00 69.50 116 PRO A O 1
ATOM 954 N N . ILE A 1 117 ? 0.550 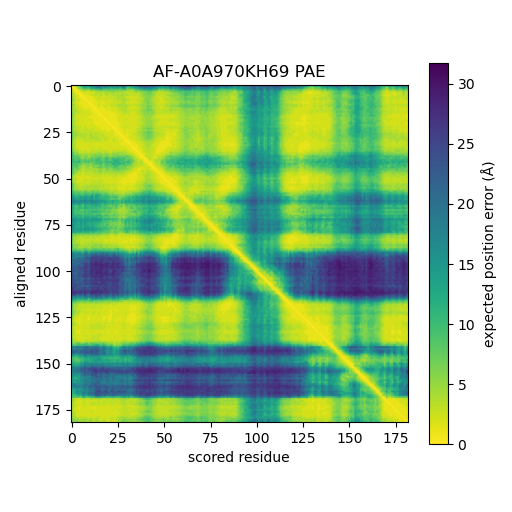-3.452 18.231 1.00 80.38 117 ILE A N 1
ATOM 955 C CA . ILE A 1 117 ? -0.360 -3.767 17.136 1.00 80.38 117 ILE A CA 1
ATOM 956 C C . ILE A 1 117 ? -1.167 -2.507 16.853 1.00 80.38 117 ILE A C 1
ATOM 958 O O . ILE A 1 117 ? -1.845 -1.989 17.743 1.00 80.38 117 ILE A O 1
ATOM 962 N N . GLN A 1 118 ? -1.122 -2.036 15.612 1.00 87.50 118 GLN A N 1
ATOM 963 C CA . GLN A 1 118 ? -1.973 -0.945 15.152 1.00 87.50 118 GLN A CA 1
ATOM 964 C C . GLN A 1 118 ? -3.002 -1.473 14.160 1.00 87.50 118 GLN A C 1
ATOM 966 O O . GLN A 1 118 ? -2.733 -2.393 13.390 1.00 87.50 118 GLN A O 1
ATOM 971 N N . TYR A 1 119 ? -4.201 -0.903 14.217 1.00 91.62 119 TYR A N 1
ATOM 972 C CA . TYR A 1 119 ? -5.274 -1.199 13.280 1.00 91.62 119 TYR A CA 1
ATOM 973 C C . TYR A 1 119 ? -5.452 0.010 12.375 1.00 91.62 119 TYR A C 1
ATOM 975 O O . TYR A 1 119 ? -5.770 1.096 12.857 1.00 91.62 119 TYR A O 1
ATOM 983 N N . ILE A 1 120 ? -5.192 -0.165 11.083 1.00 93.94 120 ILE A N 1
ATOM 984 C CA . ILE A 1 120 ? -5.106 0.935 10.118 1.00 93.94 120 ILE A CA 1
ATOM 985 C C . ILE A 1 120 ? -6.098 0.675 8.993 1.00 93.94 120 ILE A C 1
ATOM 987 O O . ILE A 1 120 ? -6.047 -0.374 8.356 1.00 93.94 120 ILE A O 1
ATOM 991 N N . SER A 1 121 ? -7.016 1.610 8.745 1.00 93.69 121 SER A N 1
ATOM 992 C CA . SER A 1 121 ? -7.958 1.480 7.632 1.00 93.69 121 SER A CA 1
ATOM 993 C C . SER A 1 121 ? -7.216 1.597 6.302 1.00 93.69 121 SER A C 1
ATOM 995 O O . SER A 1 121 ? -6.337 2.451 6.145 1.00 93.69 121 SER A O 1
ATOM 997 N N . LYS A 1 122 ? -7.617 0.813 5.293 1.00 93.44 122 LYS A N 1
ATOM 998 C CA . LYS A 1 122 ? -7.100 0.961 3.918 1.00 93.44 122 LYS A CA 1
ATOM 999 C C . LYS A 1 122 ? -7.273 2.394 3.392 1.00 93.44 122 LYS A C 1
ATOM 1001 O O . LYS A 1 122 ? -6.473 2.866 2.592 1.00 93.44 122 LYS A O 1
ATOM 1006 N N . LYS A 1 123 ? -8.310 3.099 3.854 1.00 92.62 123 LYS A N 1
ATOM 1007 C CA . LYS A 1 123 ? -8.601 4.490 3.467 1.00 92.62 123 LYS A CA 1
ATOM 1008 C C . LYS A 1 123 ? -7.603 5.499 4.030 1.00 92.62 123 LYS A C 1
ATOM 1010 O O . LYS A 1 123 ? -7.453 6.570 3.455 1.00 92.62 123 LYS A O 1
ATOM 1015 N N . ASP A 1 124 ? -6.904 5.156 5.104 1.00 93.75 124 ASP A N 1
ATOM 1016 C CA . ASP A 1 124 ? -6.019 6.076 5.821 1.00 93.75 124 ASP A CA 1
ATOM 1017 C C . ASP A 1 124 ? -4.540 5.812 5.521 1.00 93.75 124 ASP A C 1
ATOM 1019 O O . ASP A 1 124 ? -3.659 6.345 6.186 1.00 93.75 124 ASP A O 1
ATOM 1023 N N . CYS A 1 125 ? -4.238 4.996 4.511 1.00 94.62 125 CYS A N 1
ATOM 1024 C CA . CYS A 1 125 ? -2.869 4.671 4.128 1.00 94.62 125 CYS A CA 1
ATOM 1025 C C . CYS A 1 125 ? -2.707 4.541 2.608 1.00 94.62 125 CYS A C 1
ATOM 1027 O O . CYS A 1 125 ? -3.671 4.643 1.841 1.00 94.62 125 CYS A O 1
ATOM 1029 N N . LEU A 1 126 ? -1.457 4.391 2.179 1.00 95.25 126 LEU A N 1
ATOM 1030 C CA . LEU A 1 126 ? -1.047 4.115 0.801 1.00 95.25 126 LEU A CA 1
ATOM 1031 C C . LEU A 1 126 ? -0.000 2.996 0.807 1.00 95.25 126 LEU A C 1
ATOM 1033 O O . LEU A 1 126 ? 0.747 2.895 1.782 1.00 95.25 126 LEU A O 1
ATOM 1037 N N . PRO A 1 127 ? 0.104 2.181 -0.252 1.00 94.38 127 PRO A N 1
ATOM 1038 C CA . PRO A 1 127 ? 1.196 1.224 -0.358 1.00 94.38 127 PRO A CA 1
ATOM 1039 C C . PRO A 1 127 ? 2.536 1.950 -0.530 1.00 94.38 127 PRO A C 1
ATOM 1041 O O . PRO A 1 127 ? 2.627 2.942 -1.258 1.00 94.38 127 PRO A O 1
ATOM 1044 N N . LEU A 1 128 ? 3.594 1.440 0.098 1.00 91.25 128 LEU A N 1
ATOM 1045 C CA . LEU A 1 128 ? 4.962 1.801 -0.262 1.00 91.25 128 LEU A CA 1
ATOM 1046 C C . LEU A 1 128 ? 5.357 0.972 -1.487 1.00 91.25 128 LEU A C 1
ATOM 1048 O O . LEU A 1 128 ? 5.585 -0.230 -1.396 1.00 91.25 128 LEU A O 1
ATOM 1052 N N . LEU A 1 129 ? 5.411 1.633 -2.638 1.00 90.25 129 LEU A N 1
ATOM 1053 C CA . LEU A 1 129 ? 5.539 0.975 -3.933 1.00 90.25 129 LEU A CA 1
ATOM 1054 C C . LEU A 1 129 ? 6.953 0.449 -4.168 1.00 90.25 129 LEU A C 1
ATOM 1056 O O . LEU A 1 129 ? 7.894 1.237 -4.277 1.00 90.25 129 LEU A O 1
ATOM 1060 N N . ASP A 1 130 ? 7.084 -0.869 -4.291 1.00 87.88 130 ASP A N 1
ATOM 1061 C CA . ASP A 1 130 ? 8.268 -1.516 -4.848 1.00 87.88 130 ASP A CA 1
ATOM 1062 C C . ASP A 1 130 ? 8.085 -1.865 -6.332 1.00 87.88 130 ASP A C 1
ATOM 1064 O O . ASP A 1 130 ? 7.023 -1.662 -6.924 1.00 87.88 130 ASP A O 1
ATOM 1068 N N . ILE A 1 131 ? 9.150 -2.368 -6.957 1.00 87.12 131 ILE A N 1
ATOM 1069 C CA . ILE A 1 131 ? 9.131 -2.781 -8.367 1.00 87.12 131 ILE A CA 1
ATOM 1070 C C . ILE A 1 131 ? 8.045 -3.834 -8.637 1.00 87.12 131 ILE A C 1
ATOM 1072 O O . ILE A 1 131 ? 7.375 -3.750 -9.664 1.00 87.12 131 ILE A O 1
ATOM 1076 N N . SER A 1 132 ? 7.866 -4.803 -7.739 1.00 86.38 132 SER A N 1
ATOM 1077 C CA . SER A 1 132 ? 6.917 -5.906 -7.915 1.00 86.38 132 SER A CA 1
ATOM 1078 C C . SER A 1 132 ? 5.480 -5.394 -7.898 1.00 86.38 132 SER A C 1
ATOM 1080 O O . SER A 1 132 ? 4.725 -5.657 -8.831 1.00 86.38 132 SER A O 1
ATOM 1082 N N . LEU A 1 133 ? 5.137 -4.585 -6.895 1.00 89.19 133 LEU A N 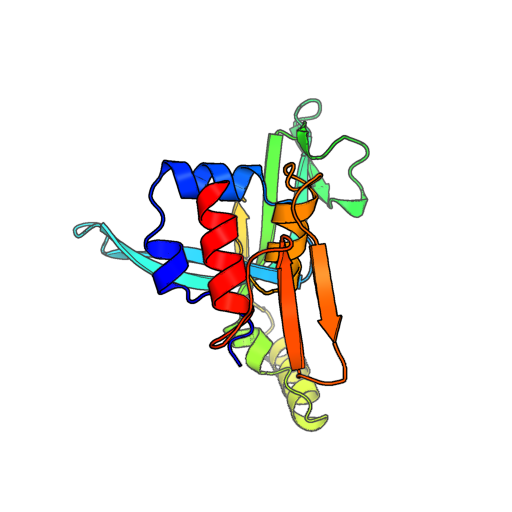1
ATOM 1083 C CA . LEU A 1 133 ? 3.809 -4.010 -6.728 1.00 89.19 133 LEU A CA 1
ATOM 1084 C C . LEU A 1 133 ? 3.469 -3.040 -7.864 1.00 89.19 133 LEU A C 1
ATOM 1086 O O . LEU A 1 133 ? 2.345 -3.037 -8.357 1.00 89.19 133 LEU A O 1
ATOM 1090 N N . MET A 1 134 ? 4.433 -2.246 -8.342 1.00 89.44 134 MET A N 1
ATOM 1091 C CA . MET A 1 134 ? 4.206 -1.394 -9.517 1.00 89.44 134 MET A CA 1
ATOM 1092 C C . MET A 1 134 ? 3.900 -2.216 -10.775 1.00 89.44 134 MET A C 1
ATOM 1094 O O . MET A 1 134 ? 3.007 -1.848 -11.535 1.00 89.44 134 MET A O 1
ATOM 1098 N N . ILE A 1 135 ? 4.605 -3.330 -10.995 1.00 85.88 135 ILE A N 1
ATOM 1099 C CA . ILE A 1 135 ? 4.336 -4.228 -12.129 1.00 85.88 135 ILE A CA 1
ATOM 1100 C C . ILE A 1 135 ? 2.948 -4.861 -11.999 1.00 85.88 135 ILE A C 1
ATOM 1102 O O . ILE A 1 135 ? 2.214 -4.894 -12.985 1.00 85.88 135 ILE A O 1
ATOM 1106 N N . GLU A 1 136 ? 2.575 -5.328 -10.808 1.00 87.62 136 GLU A N 1
ATOM 1107 C CA . GLU A 1 136 ? 1.256 -5.916 -10.541 1.00 87.62 136 GLU A CA 1
ATOM 1108 C C . GLU A 1 136 ? 0.131 -4.916 -10.841 1.00 87.62 136 GLU A C 1
ATOM 1110 O O . GLU A 1 136 ? -0.757 -5.201 -11.648 1.00 87.62 136 GLU A O 1
ATOM 1115 N N . LEU A 1 137 ? 0.239 -3.695 -10.305 1.00 88.56 137 LEU A N 1
ATOM 1116 C CA . LEU A 1 137 ? -0.727 -2.619 -10.541 1.00 88.56 137 LEU A CA 1
ATOM 1117 C C . LEU A 1 137 ? -0.897 -2.301 -12.033 1.00 88.56 137 LEU A C 1
ATOM 1119 O O . LEU A 1 137 ? -2.027 -2.121 -12.492 1.00 88.56 137 LEU A O 1
ATOM 1123 N N . LEU A 1 138 ? 0.198 -2.243 -12.793 1.00 85.25 138 LEU A N 1
ATOM 1124 C CA . LEU A 1 138 ? 0.168 -1.980 -14.236 1.00 85.25 138 LEU A CA 1
ATOM 1125 C C . LEU A 1 138 ? -0.455 -3.149 -15.023 1.00 85.25 138 LEU A C 1
ATOM 1127 O O . LEU A 1 138 ? -1.261 -2.927 -15.933 1.00 85.25 138 LEU A O 1
ATOM 1131 N N . CYS A 1 139 ? -0.121 -4.393 -14.668 1.00 80.88 139 CYS A N 1
ATOM 1132 C CA . CYS A 1 139 ? -0.642 -5.593 -15.329 1.00 80.88 139 CYS A CA 1
ATOM 1133 C C . CYS A 1 139 ? -2.161 -5.737 -15.154 1.00 80.88 139 CYS A C 1
ATOM 1135 O O . CYS A 1 139 ? -2.886 -5.996 -16.124 1.00 80.88 139 CYS A O 1
ATOM 1137 N N . ASP A 1 140 ? -2.651 -5.538 -13.932 1.00 78.50 140 ASP A N 1
ATOM 1138 C CA . ASP A 1 140 ? -4.057 -5.762 -13.597 1.00 78.50 140 ASP A CA 1
ATOM 1139 C C . ASP A 1 140 ? -4.975 -4.665 -14.151 1.00 78.50 140 ASP A C 1
ATOM 1141 O O . ASP A 1 140 ? -6.112 -4.940 -14.552 1.00 78.50 140 ASP A O 1
ATOM 1145 N N . ASN A 1 141 ? -4.467 -3.436 -14.293 1.00 70.50 141 ASN A N 1
ATOM 1146 C CA . ASN A 1 141 ? -5.271 -2.253 -14.611 1.00 70.50 141 ASN A CA 1
ATOM 1147 C C . ASN A 1 141 ? -5.172 -1.773 -16.069 1.00 70.50 141 ASN A C 1
ATOM 1149 O O . ASN A 1 141 ? -5.342 -0.592 -16.359 1.00 70.50 141 ASN A O 1
ATOM 1153 N N . LYS A 1 142 ? -5.048 -2.725 -17.006 1.00 60.50 142 LYS A N 1
ATOM 1154 C CA . LYS A 1 142 ? -5.168 -2.540 -18.470 1.00 60.50 142 LYS A CA 1
ATOM 1155 C C . LYS A 1 142 ? -3.941 -2.014 -19.225 1.00 60.50 142 LYS A C 1
ATOM 1157 O O . LYS A 1 142 ? -4.112 -1.586 -20.364 1.00 60.50 142 LYS A O 1
ATOM 1162 N N . CYS A 1 143 ? -2.711 -2.229 -18.766 1.00 55.03 143 CYS A N 1
ATOM 1163 C CA . CYS A 1 143 ? -1.565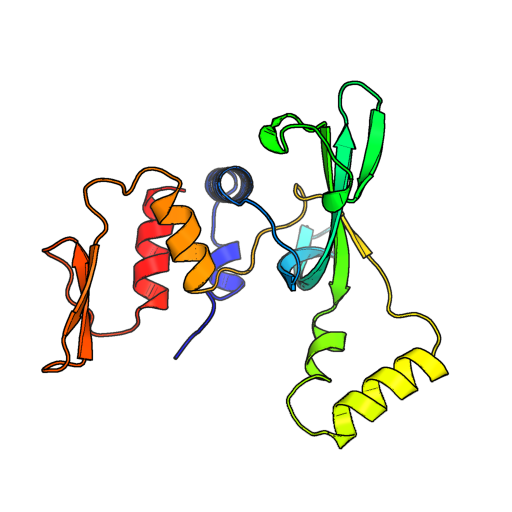 -2.218 -19.694 1.00 55.03 143 CYS A CA 1
ATOM 1164 C C . CYS A 1 143 ? -1.488 -3.505 -20.557 1.00 55.03 143 CYS A C 1
ATOM 1166 O O . CYS A 1 143 ? -0.409 -4.000 -20.864 1.00 55.03 143 CYS A O 1
ATOM 1168 N N . LYS A 1 144 ? -2.635 -4.093 -20.935 1.00 51.59 144 LYS A N 1
ATOM 1169 C CA . LYS A 1 144 ? -2.725 -5.450 -21.508 1.00 51.59 144 LYS A CA 1
ATOM 1170 C C . LYS A 1 144 ? -2.263 -5.571 -22.965 1.00 51.59 144 LYS A C 1
ATOM 1172 O O . LYS A 1 144 ? -2.119 -6.697 -23.430 1.00 51.59 144 LYS A O 1
ATOM 1177 N N . SER A 1 145 ? -2.044 -4.467 -23.677 1.00 51.34 145 SER A N 1
ATOM 1178 C CA . SER A 1 145 ? -1.534 -4.491 -25.057 1.00 51.34 145 SER A CA 1
ATOM 1179 C C . SER A 1 145 ? -0.126 -3.912 -25.219 1.00 51.34 145 SER A C 1
ATOM 1181 O O . SER A 1 145 ? 0.584 -4.370 -26.108 1.00 51.34 145 SER A O 1
ATOM 1183 N N . ASP A 1 146 ? 0.302 -2.995 -24.340 1.00 55.59 146 ASP A N 1
ATOM 1184 C CA . ASP A 1 146 ? 1.485 -2.151 -24.600 1.00 55.59 146 ASP A CA 1
ATOM 1185 C C . ASP A 1 146 ? 2.605 -2.333 -23.548 1.00 55.59 146 ASP A C 1
ATOM 1187 O O . ASP A 1 146 ? 3.708 -1.816 -23.695 1.00 55.59 146 ASP A O 1
ATOM 1191 N N . PHE A 1 147 ? 2.373 -3.106 -22.476 1.00 62.50 147 PHE A N 1
ATOM 1192 C CA . PHE A 1 147 ? 3.415 -3.417 -21.492 1.00 62.50 147 PHE A CA 1
ATOM 1193 C C . PHE A 1 147 ? 4.122 -4.726 -21.846 1.00 62.50 147 PHE A C 1
ATOM 1195 O O . PHE A 1 147 ? 3.569 -5.818 -21.713 1.00 62.50 147 PHE A O 1
ATOM 1202 N N . SER A 1 148 ? 5.385 -4.627 -22.255 1.00 65.12 148 SER A N 1
ATOM 1203 C CA . SER A 1 148 ? 6.290 -5.774 -22.325 1.00 65.12 148 SER A CA 1
ATOM 1204 C C . SER A 1 148 ? 7.569 -5.442 -21.581 1.00 65.12 148 SER A C 1
ATOM 1206 O O . SER A 1 148 ? 8.151 -4.401 -21.840 1.00 65.12 148 SER A O 1
ATOM 1208 N N . LEU A 1 149 ? 7.996 -6.302 -20.655 1.00 69.06 149 LEU A N 1
ATOM 1209 C CA . LEU A 1 149 ? 9.292 -6.181 -19.993 1.00 69.06 149 LEU A CA 1
ATOM 1210 C C . LEU A 1 149 ? 10.245 -7.196 -20.628 1.00 69.06 149 LEU A C 1
ATOM 1212 O O . LEU A 1 149 ? 10.129 -8.398 -20.388 1.00 69.06 149 LEU A O 1
ATOM 1216 N N . LYS A 1 150 ? 11.174 -6.730 -21.465 1.00 67.69 150 LYS A N 1
ATOM 1217 C CA . LYS A 1 150 ? 12.151 -7.597 -22.149 1.00 67.69 150 LYS A CA 1
ATOM 1218 C C . LYS A 1 150 ? 13.535 -7.403 -21.546 1.00 67.69 150 LYS A C 1
ATOM 1220 O O . LYS A 1 150 ? 13.981 -6.271 -21.417 1.00 67.69 150 LYS A O 1
ATOM 1225 N N . TYR A 1 151 ? 14.221 -8.499 -21.221 1.00 60.00 151 TYR A N 1
ATOM 1226 C CA . TYR A 1 151 ? 15.604 -8.494 -20.737 1.00 60.00 151 TYR A CA 1
ATOM 1227 C C . TYR A 1 151 ? 16.547 -9.027 -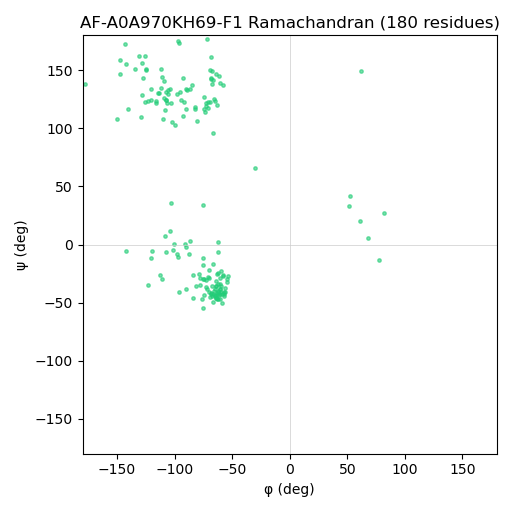21.821 1.00 60.00 151 TYR A C 1
ATOM 1229 O O . TYR A 1 151 ? 16.372 -10.153 -22.289 1.00 60.00 151 TYR A O 1
ATOM 1237 N N . SER A 1 152 ? 17.563 -8.245 -22.201 1.00 57.34 152 SER A N 1
ATOM 1238 C CA . SER A 1 152 ? 18.629 -8.699 -23.105 1.00 57.34 152 SER A CA 1
ATOM 1239 C C . SER A 1 152 ? 19.946 -8.917 -22.357 1.00 57.34 152 SER A C 1
ATOM 1241 O O . SER A 1 152 ? 20.489 -7.995 -21.739 1.00 57.34 152 SER A O 1
ATOM 1243 N N . LYS A 1 153 ? 20.497 -10.134 -22.472 1.00 52.66 153 LYS A N 1
ATOM 1244 C CA . LYS A 1 153 ? 21.804 -10.514 -21.905 1.00 52.66 153 LYS A CA 1
ATOM 1245 C C . LYS A 1 153 ? 22.976 -9.721 -22.488 1.00 52.66 153 LYS A C 1
ATOM 1247 O O . LYS A 1 153 ? 23.999 -9.611 -21.826 1.00 52.66 153 LYS A O 1
ATOM 1252 N N . GLU A 1 154 ? 22.839 -9.187 -23.699 1.00 53.38 154 GLU A N 1
ATOM 1253 C CA . GLU A 1 154 ? 23.944 -8.531 -24.410 1.00 53.38 154 GLU A CA 1
ATOM 1254 C C . GLU A 1 154 ? 24.085 -7.038 -24.078 1.00 53.38 154 GLU A C 1
ATOM 1256 O O . GLU A 1 154 ? 25.082 -6.428 -24.449 1.00 53.38 154 GLU A O 1
ATOM 1261 N N . GLY A 1 155 ? 23.138 -6.447 -23.336 1.00 50.66 155 GLY A N 1
ATOM 1262 C CA . GLY A 1 155 ? 23.167 -5.011 -23.028 1.00 50.66 155 GLY A CA 1
ATOM 1263 C C . GLY A 1 155 ? 22.701 -4.601 -21.634 1.00 50.66 155 GLY A C 1
ATOM 1264 O O . GLY A 1 155 ? 22.781 -3.421 -21.318 1.00 50.66 155 GLY A O 1
ATOM 1265 N N . GLY A 1 156 ? 22.194 -5.514 -20.795 1.00 49.22 156 GLY A N 1
ATOM 1266 C CA . GLY A 1 156 ? 21.661 -5.140 -19.473 1.00 49.22 156 GLY A CA 1
ATOM 1267 C C . GLY A 1 156 ? 20.473 -4.169 -19.543 1.00 49.22 156 GLY A C 1
ATOM 1268 O O . GLY A 1 156 ? 20.172 -3.482 -18.572 1.00 49.22 156 GLY A O 1
ATOM 1269 N N . VAL A 1 157 ? 19.812 -4.100 -20.699 1.00 51.69 157 VAL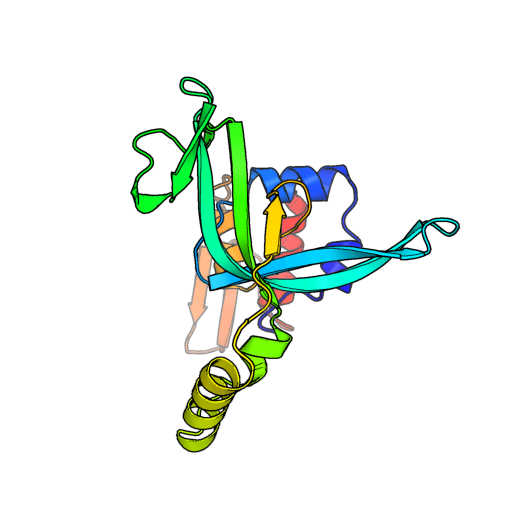 A N 1
ATOM 1270 C CA . VAL A 1 157 ? 18.702 -3.192 -20.972 1.00 51.69 157 VAL A CA 1
ATOM 1271 C C . VAL A 1 157 ? 17.401 -3.932 -20.692 1.00 51.69 157 VAL A C 1
ATOM 1273 O O . VAL A 1 157 ? 17.157 -4.994 -21.274 1.00 51.69 157 VAL A O 1
ATOM 1276 N N . CYS A 1 158 ? 16.568 -3.358 -19.824 1.00 54.69 158 CYS A N 1
ATOM 1277 C CA . CYS A 1 158 ? 15.146 -3.670 -19.833 1.00 54.69 158 CYS A CA 1
ATOM 1278 C C . CYS A 1 158 ? 14.469 -2.764 -20.879 1.00 54.69 158 CYS A C 1
ATOM 1280 O O . CYS A 1 158 ? 14.822 -1.594 -21.015 1.00 54.69 158 CYS A O 1
ATOM 1282 N N . VAL A 1 159 ? 13.555 -3.308 -21.670 1.00 57.34 159 VAL A N 1
ATOM 1283 C CA . VAL A 1 159 ? 12.723 -2.526 -22.598 1.00 57.34 159 VAL A CA 1
ATOM 1284 C C . VAL A 1 159 ? 11.307 -2.580 -22.073 1.00 57.34 159 VAL A C 1
ATOM 1286 O O . VAL A 1 159 ? 10.880 -3.664 -21.664 1.00 57.34 159 VAL A O 1
ATOM 1289 N N . LEU A 1 160 ? 10.634 -1.431 -22.043 1.00 58.47 160 LEU A N 1
ATOM 1290 C CA . LEU A 1 160 ? 9.257 -1.317 -21.584 1.00 58.47 160 LEU A CA 1
ATOM 1291 C C . LEU A 1 160 ? 8.429 -0.572 -22.622 1.00 58.47 160 LEU A C 1
ATOM 1293 O O . LEU A 1 160 ? 8.638 0.620 -22.850 1.00 58.47 160 LEU A O 1
ATOM 1297 N N . ASP A 1 161 ? 7.541 -1.334 -23.267 1.00 59.06 161 ASP A N 1
ATOM 1298 C CA . ASP A 1 161 ? 6.968 -1.010 -24.579 1.00 59.06 161 ASP A CA 1
ATOM 1299 C C . ASP A 1 161 ? 8.073 -0.949 -25.657 1.00 59.06 161 ASP A C 1
ATOM 1301 O O . ASP A 1 161 ? 9.228 -0.642 -25.358 1.00 59.06 161 ASP A O 1
ATOM 1305 N N . ASP A 1 162 ? 7.780 -1.276 -26.916 1.00 57.00 162 ASP A N 1
ATOM 1306 C CA . ASP A 1 162 ? 8.792 -1.468 -27.980 1.00 57.00 162 ASP A CA 1
ATOM 1307 C C . ASP A 1 162 ? 9.635 -0.203 -28.302 1.00 57.00 162 ASP A C 1
ATOM 1309 O O . ASP A 1 162 ? 10.513 -0.240 -29.164 1.00 57.00 162 ASP A O 1
ATOM 1313 N N . ASN A 1 163 ? 9.416 0.899 -27.575 1.00 53.56 163 ASN A N 1
ATOM 1314 C CA . ASN A 1 163 ? 10.007 2.215 -27.789 1.00 53.56 163 ASN A CA 1
ATOM 1315 C C . ASN A 1 163 ? 10.832 2.775 -26.609 1.00 53.56 163 ASN A C 1
ATOM 1317 O O . ASN A 1 163 ? 11.527 3.772 -26.813 1.00 53.56 163 ASN A O 1
ATOM 1321 N N . THR A 1 164 ? 10.800 2.190 -25.401 1.00 55.44 164 THR A N 1
ATOM 1322 C CA . THR A 1 164 ? 11.480 2.792 -24.229 1.00 55.44 164 THR A CA 1
ATOM 1323 C C . THR A 1 164 ? 12.698 1.984 -23.795 1.00 55.44 164 THR A C 1
ATOM 1325 O O . THR A 1 164 ? 12.584 0.896 -23.229 1.00 55.44 164 THR A O 1
ATOM 1328 N N . GLN A 1 165 ? 13.885 2.538 -24.046 1.00 54.47 165 GLN A N 1
ATOM 1329 C CA . GLN A 1 165 ? 15.169 1.989 -23.615 1.00 54.47 165 GLN A CA 1
ATOM 1330 C C . GLN A 1 165 ? 15.602 2.644 -22.296 1.00 54.47 165 GLN A C 1
ATOM 1332 O O . GLN A 1 165 ? 15.587 3.869 -22.185 1.00 54.47 165 GLN A O 1
ATOM 1337 N N . TYR A 1 166 ? 16.001 1.857 -21.294 1.00 60.22 166 TYR A N 1
ATOM 1338 C CA . TYR A 1 166 ? 16.446 2.416 -20.013 1.00 60.22 166 TYR A CA 1
ATOM 1339 C C . TYR A 1 166 ? 17.926 2.777 -19.984 1.00 60.22 166 TYR A C 1
ATOM 1341 O O . TYR A 1 166 ? 18.772 1.947 -20.314 1.00 60.22 166 TYR A O 1
ATOM 1349 N N . SER A 1 167 ? 18.223 3.971 -19.463 1.00 54.00 167 SER A N 1
ATOM 1350 C CA . SER A 1 167 ? 19.567 4.381 -19.043 1.00 54.00 167 SER A CA 1
ATOM 1351 C C . SER A 1 167 ? 19.730 4.532 -17.521 1.00 54.00 167 SER A C 1
ATOM 1353 O O . SER A 1 167 ? 20.823 4.254 -17.041 1.00 54.00 167 SER A O 1
ATOM 1355 N N . ASP A 1 168 ? 18.683 4.895 -16.747 1.00 57.91 168 ASP A N 1
ATOM 1356 C CA . ASP A 1 168 ? 18.918 5.482 -15.404 1.00 57.91 168 ASP A CA 1
ATOM 1357 C C . ASP A 1 168 ? 18.284 4.792 -14.161 1.00 57.91 168 ASP A C 1
ATOM 1359 O O . ASP A 1 168 ? 18.947 4.755 -13.128 1.00 57.91 168 ASP A O 1
ATOM 1363 N N . SER A 1 169 ? 17.078 4.188 -14.182 1.00 74.81 169 SER A N 1
ATOM 1364 C CA . SER A 1 169 ? 16.649 3.135 -13.212 1.00 74.81 169 SER A CA 1
ATOM 1365 C C . SER A 1 169 ? 15.238 2.590 -13.503 1.00 74.81 169 SER A C 1
ATOM 1367 O O . SER A 1 169 ? 14.310 3.361 -13.730 1.00 74.81 169 SER A O 1
ATOM 1369 N N . LEU A 1 170 ? 15.043 1.266 -13.403 1.00 78.81 170 LEU A N 1
ATOM 1370 C CA . LEU A 1 170 ? 13.739 0.604 -13.607 1.00 78.81 170 LEU A CA 1
ATOM 1371 C C . LEU A 1 170 ? 12.626 1.156 -12.693 1.00 78.81 170 LEU A C 1
ATOM 1373 O O . LEU A 1 170 ? 11.499 1.345 -13.137 1.00 78.81 170 LEU A O 1
ATOM 1377 N N . CYS A 1 171 ? 12.948 1.435 -11.426 1.00 83.25 171 CYS A N 1
ATOM 1378 C CA . CYS A 1 171 ? 11.991 1.945 -10.440 1.00 83.25 171 CYS A CA 1
ATOM 1379 C C . CYS A 1 171 ? 11.397 3.302 -10.857 1.00 83.25 171 CYS A C 1
ATOM 1381 O O . CYS A 1 171 ? 10.181 3.464 -10.841 1.00 83.25 171 CYS A O 1
ATOM 1383 N N . ALA A 1 172 ? 12.237 4.248 -11.297 1.00 82.62 172 ALA A N 1
ATOM 1384 C CA . ALA A 1 172 ? 11.767 5.559 -11.741 1.00 82.62 172 ALA A CA 1
ATOM 1385 C C . ALA A 1 172 ? 10.855 5.450 -12.969 1.00 82.62 172 ALA A C 1
ATOM 1387 O O . ALA A 1 172 ? 9.818 6.100 -13.032 1.00 82.62 172 ALA A O 1
ATOM 1388 N N . SER A 1 173 ? 11.201 4.592 -13.928 1.00 80.69 173 SER A N 1
ATOM 1389 C CA . SER A 1 173 ? 10.385 4.423 -15.128 1.00 80.69 173 SER A CA 1
ATOM 1390 C C . SER A 1 173 ? 9.036 3.765 -14.854 1.00 80.69 173 SER A C 1
ATOM 1392 O O . SER A 1 173 ? 8.025 4.228 -15.373 1.00 80.69 173 SER A O 1
ATOM 1394 N N . LEU A 1 174 ? 9.002 2.725 -14.016 1.00 84.25 174 LEU A N 1
ATOM 1395 C CA . LEU A 1 174 ? 7.743 2.115 -13.581 1.00 84.25 174 LEU A CA 1
ATOM 1396 C C . LEU A 1 174 ? 6.865 3.124 -12.838 1.00 84.25 174 LEU A C 1
ATOM 1398 O O . LEU A 1 174 ? 5.656 3.150 -13.051 1.00 84.25 174 LEU A O 1
ATOM 1402 N N . TRP A 1 175 ? 7.471 3.987 -12.021 1.00 88.00 175 TRP A N 1
ATOM 1403 C CA . TRP A 1 175 ? 6.759 5.049 -11.321 1.00 88.00 175 TRP A CA 1
ATOM 1404 C C . TRP A 1 175 ? 6.122 6.067 -12.273 1.00 88.00 175 TRP A C 1
ATOM 1406 O O . TRP A 1 175 ? 4.943 6.383 -12.123 1.00 88.00 175 TRP A O 1
ATOM 1416 N N . GLU A 1 176 ? 6.859 6.550 -13.279 1.00 85.25 176 GLU A N 1
ATOM 1417 C CA . GLU A 1 176 ? 6.306 7.470 -14.286 1.00 85.25 176 GLU A CA 1
ATOM 1418 C C . GLU A 1 176 ? 5.131 6.851 -15.051 1.00 85.25 176 GLU A C 1
ATOM 1420 O O . GLU A 1 176 ? 4.115 7.510 -15.274 1.00 85.25 176 GLU A O 1
ATOM 1425 N N . MET A 1 177 ? 5.227 5.569 -15.401 1.00 82.00 177 MET A N 1
ATOM 1426 C CA . MET A 1 177 ? 4.133 4.859 -16.061 1.00 82.00 177 MET A CA 1
ATOM 1427 C C . MET A 1 177 ? 2.933 4.665 -15.149 1.00 82.00 177 MET A C 1
ATOM 1429 O O . MET A 1 177 ? 1.806 4.914 -15.571 1.00 82.00 177 MET A O 1
ATOM 1433 N N . LEU A 1 178 ? 3.154 4.268 -13.897 1.00 86.69 178 LEU A N 1
ATOM 1434 C CA . LEU A 1 178 ? 2.068 4.119 -12.941 1.00 86.69 178 LEU A CA 1
ATOM 1435 C C . LEU A 1 178 ? 1.324 5.446 -12.760 1.00 86.69 178 LEU A 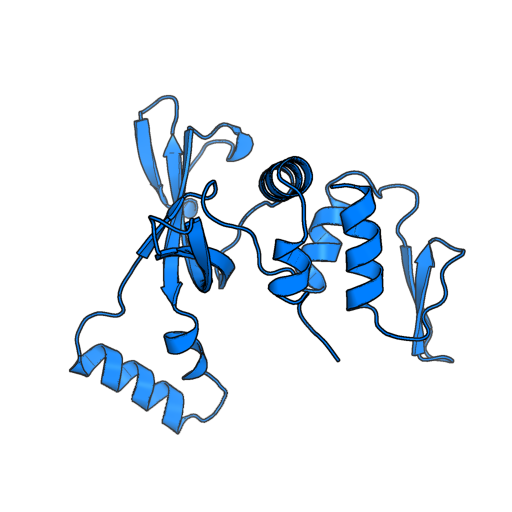C 1
ATOM 1437 O O . LEU A 1 178 ? 0.102 5.463 -12.823 1.00 86.69 178 LEU A O 1
ATOM 1441 N N . LYS A 1 179 ? 2.031 6.577 -12.658 1.00 88.00 179 LYS A N 1
ATOM 1442 C CA . LYS A 1 179 ? 1.401 7.907 -12.577 1.00 88.00 179 LYS A CA 1
ATOM 1443 C C . LYS A 1 179 ? 0.487 8.244 -13.757 1.00 88.00 179 LYS A C 1
ATOM 1445 O O . LYS A 1 179 ? -0.421 9.041 -13.576 1.00 88.00 179 LYS A O 1
ATOM 1450 N N . SER A 1 180 ? 0.713 7.669 -14.940 1.00 83.81 180 SER A N 1
ATOM 1451 C CA . SER A 1 180 ? -0.155 7.881 -16.111 1.00 83.81 180 SER A CA 1
ATOM 1452 C C . SER A 1 180 ? -1.491 7.132 -16.045 1.00 83.81 180 SER A C 1
ATOM 1454 O O . SER A 1 180 ? -2.414 7.473 -16.783 1.00 83.81 180 SER A O 1
ATOM 1456 N N . VAL A 1 181 ? -1.596 6.123 -15.172 1.00 83.31 181 VAL A N 1
ATOM 1457 C CA . VAL A 1 181 ? -2.825 5.347 -14.941 1.00 83.31 181 VAL A CA 1
ATOM 1458 C C . VAL A 1 181 ? -3.491 5.670 -13.596 1.00 83.31 181 VAL A C 1
ATOM 1460 O O . VAL A 1 181 ? -4.590 5.178 -13.333 1.00 83.31 181 VAL A O 1
ATOM 1463 N N . LEU A 1 182 ? -2.833 6.485 -12.759 1.00 85.94 182 LEU A N 1
ATOM 1464 C CA . LEU A 1 182 ? -3.372 7.078 -11.530 1.00 85.94 182 LEU A CA 1
ATOM 1465 C C . LEU A 1 182 ? -4.138 8.364 -11.821 1.00 85.94 182 LEU A C 1
ATOM 1467 O O . LEU A 1 182 ? -5.105 8.601 -11.072 1.00 85.94 182 LEU A O 1
#

Nearest PDB structures (foldseek):
  6z1p-assembly1_At  TM=2.888E-01  e=1.925E+00  Tetrahymena thermophila SB210
  5lpf-assembly1_A  TM=2.830E-01  e=3.248E+00  Homo sapiens
  3s04-assembly3_B-2  TM=3.154E-01  e=3.867E+00  Escherichia coli K-12
  1b12-assembly3_C  TM=2.577E-01  e=3.867E+00  Escherichia coli BL21(DE3)
  1kpp-assembly1_A  TM=2.067E-01  e=3.248E+00  Homo sapiens

Solvent-accessible surface area (backbone atoms only — not comparable to full-atom values): 10740 Å² total; per-residue (Å²): 130,71,62,52,62,51,71,70,62,63,62,69,48,53,73,62,35,50,53,38,47,53,68,68,54,79,89,57,71,70,39,45,31,38,31,73,41,81,75,35,81,91,78,67,39,64,46,78,44,56,29,31,27,69,41,50,34,35,25,37,63,87,76,73,43,76,38,48,55,92,73,51,89,68,63,74,93,68,42,64,48,49,34,28,37,25,39,53,40,82,68,52,71,42,62,64,95,39,82,69,39,46,53,47,47,52,49,44,45,70,69,72,69,64,77,73,73,42,80,44,47,57,88,62,40,44,74,54,44,32,57,67,57,49,49,49,48,42,57,75,72,66,42,77,88,59,68,45,84,45,81,42,93,92,69,81,35,52,29,53,28,104,81,41,79,65,89,86,56,72,48,62,54,49,48,58,53,48,61,76,79,60

Radius of gyration: 19.04 Å; Cα contacts (8 Å, |Δi|>4): 262; chains: 1; bounding box: 48×40×56 Å

Foldseek 3Di:
DDQFDDPVVVVPDDPVLQVLQLLLDDDDAQFKKWFWDQPDPVVRDTDIFIKGFHWKWFQAPVVRDIDTPVPDPDDSNRTDWIKGFIAGCVLVVLPPDDPVSVVVSVVCCVVVVDRPTDIHTSVRIGTGDGLVSLVVSCCVQPPVPFADFDADPVPRWTDGGPPDTDDDDSNVVSVVVSSVSD